Protein AF-A0A4P9Z1S5-F1 (afdb_monomer)

Secondary structure (DSSP, 8-state):
-------TTSS--TTS-HHHHHHHHHHHHHHHHHHHHHHHHHTT---TT-HHHHHHHHHHHHHHHHHHHHHHHHHHHHHHHHHHHS-S------TTSSHHHHGGG-TT-----GGGTS-------------TT------PPPPP--TT--HHHHHHHHHHHHHHHHHTSHHHHHHHHHH--SPP---SS--TTSSTT--HHHHHHHHHHHHHHHHTT-PPPPPHHHHHHHHT-----GGGTT-----

Solvent-accessible surface area (backbone atoms only — not comparable to full-atom values): 16130 Å² total; per-residue (Å²): 143,81,85,82,72,78,65,94,67,83,73,81,59,90,85,57,65,67,68,57,55,53,51,52,52,43,51,52,51,38,52,53,38,50,50,50,52,50,53,37,52,75,72,71,48,82,70,84,89,42,68,54,57,59,48,42,53,49,41,51,52,51,55,62,63,44,49,66,55,48,62,71,42,40,65,59,50,52,50,51,50,47,52,64,74,60,48,92,62,90,80,70,97,62,81,84,65,61,69,71,66,62,52,82,79,41,97,80,74,75,70,85,63,65,78,75,69,60,70,80,83,73,94,74,81,90,75,80,69,90,64,68,90,66,83,77,76,80,85,76,73,91,69,90,74,72,90,76,68,46,76,65,54,55,49,52,54,50,51,50,54,50,48,54,52,52,62,69,29,65,74,48,47,54,52,48,58,75,76,42,94,68,83,82,90,74,64,94,72,85,43,92,60,77,44,100,80,40,61,65,71,55,54,50,53,52,52,53,47,52,50,48,28,64,75,65,73,46,86,83,83,75,52,76,71,51,56,44,43,64,69,71,52,78,72,77,55,79,78,62,83,74,64,75,80,79,128

Radius of gyration: 33.33 Å; Cα contacts (8 Å, |Δi|>4): 51; chains: 1; bounding box: 90×40×89 Å

InterPro domains:
  IPR007146 Sas10/Utp3/C1D [PF04000] (10-65)

Structure (mmCIF, N/CA/C/O backbone):
data_AF-A0A4P9Z1S5-F1
#
_entry.id   AF-A0A4P9Z1S5-F1
#
loop_
_atom_site.group_PDB
_atom_site.id
_atom_site.type_symbol
_atom_site.label_atom_id
_atom_site.label_alt_id
_atom_site.label_comp_id
_atom_site.label_asym_id
_atom_site.label_entity_id
_atom_site.label_seq_id
_atom_site.pdbx_PDB_ins_code
_atom_site.Cartn_x
_atom_site.Cartn_y
_atom_site.Cartn_z
_atom_site.occupancy
_atom_site.B_iso_or_equiv
_atom_site.auth_seq_id
_atom_site.auth_comp_id
_atom_site.auth_asym_id
_atom_site.auth_atom_id
_atom_site.pdbx_PDB_model_num
ATOM 1 N N . MET A 1 1 ? 37.992 -0.967 -30.902 1.00 39.62 1 MET A N 1
ATOM 2 C CA . MET A 1 1 ? 38.918 -1.095 -29.763 1.00 39.62 1 MET A CA 1
ATOM 3 C C . MET A 1 1 ? 38.359 -0.256 -28.638 1.00 39.62 1 MET A C 1
ATOM 5 O O . MET A 1 1 ? 38.402 0.955 -28.768 1.00 39.62 1 MET A O 1
ATOM 9 N N . HIS A 1 2 ? 37.740 -0.918 -27.664 1.00 36.50 2 HIS A N 1
ATOM 10 C CA . HIS A 1 2 ? 37.679 -0.606 -26.230 1.00 36.50 2 HIS A CA 1
ATOM 11 C C . HIS A 1 2 ? 36.717 -1.644 -25.648 1.00 36.50 2 HIS A C 1
ATOM 13 O O . HIS A 1 2 ? 35.508 -1.444 -25.590 1.00 36.50 2 HIS A O 1
ATOM 19 N N . ASP A 1 3 ? 37.279 -2.828 -25.396 1.00 40.09 3 ASP A N 1
ATOM 20 C CA . ASP A 1 3 ? 36.681 -3.823 -24.519 1.00 40.09 3 ASP A CA 1
ATOM 21 C C . ASP A 1 3 ? 36.825 -3.283 -23.096 1.00 40.09 3 ASP A C 1
ATOM 23 O O . ASP A 1 3 ? 37.884 -3.412 -22.484 1.00 40.09 3 ASP A O 1
ATOM 27 N N . ASP A 1 4 ? 35.774 -2.650 -22.582 1.00 41.84 4 ASP A N 1
ATOM 28 C CA . ASP A 1 4 ? 35.644 -2.385 -21.151 1.00 41.84 4 ASP A CA 1
ATOM 29 C C . ASP A 1 4 ? 35.173 -3.685 -20.485 1.00 41.84 4 ASP A C 1
ATOM 31 O O . ASP A 1 4 ? 34.014 -3.854 -20.103 1.00 41.84 4 ASP A O 1
ATOM 35 N N . SER A 1 5 ? 36.078 -4.663 -20.406 1.00 43.53 5 SER A N 1
ATOM 36 C CA . SER A 1 5 ? 35.902 -5.795 -19.507 1.00 43.53 5 SER A CA 1
ATOM 37 C C . SER A 1 5 ? 36.006 -5.255 -18.085 1.00 43.53 5 SER A C 1
ATOM 39 O O . SER A 1 5 ? 37.108 -5.007 -17.594 1.00 43.53 5 SER A O 1
ATOM 41 N N . VAL A 1 6 ? 34.857 -5.041 -17.447 1.00 46.44 6 VAL A N 1
ATOM 42 C CA . VAL A 1 6 ? 34.769 -4.774 -16.011 1.00 46.44 6 VAL A CA 1
ATOM 43 C C . VAL A 1 6 ? 35.480 -5.923 -15.302 1.00 46.44 6 VAL A C 1
ATOM 45 O O . VAL A 1 6 ? 35.023 -7.065 -15.326 1.00 46.44 6 VAL A O 1
ATOM 48 N N . THR A 1 7 ? 36.647 -5.630 -14.744 1.00 45.19 7 THR A N 1
ATOM 49 C CA . THR A 1 7 ? 37.424 -6.553 -13.926 1.00 45.19 7 THR A CA 1
ATOM 50 C C . THR A 1 7 ? 36.600 -6.883 -12.684 1.00 45.19 7 THR A C 1
ATOM 52 O O . THR A 1 7 ? 36.146 -5.991 -11.965 1.00 45.19 7 THR A O 1
ATOM 55 N N . GLU A 1 8 ? 36.347 -8.173 -12.452 1.00 48.19 8 GLU A N 1
ATOM 56 C CA . GLU A 1 8 ? 35.627 -8.657 -11.273 1.00 48.19 8 GLU A CA 1
ATOM 57 C C . GLU A 1 8 ? 36.398 -8.259 -10.001 1.00 48.19 8 GLU A C 1
ATOM 59 O O . GLU A 1 8 ? 37.338 -8.941 -9.599 1.00 48.19 8 GLU A O 1
ATOM 64 N N . GLY A 1 9 ? 36.057 -7.115 -9.395 1.00 52.94 9 GLY A N 1
ATOM 65 C CA . GLY A 1 9 ? 36.656 -6.685 -8.126 1.00 52.94 9 GLY A CA 1
ATOM 66 C C . GLY A 1 9 ? 36.689 -5.185 -7.813 1.00 52.94 9 GLY A C 1
ATOM 67 O O . GLY A 1 9 ? 36.929 -4.844 -6.659 1.00 52.94 9 GLY A O 1
ATOM 68 N N . GLU A 1 10 ? 36.445 -4.267 -8.758 1.00 50.91 10 GLU A N 1
ATOM 69 C CA . GLU A 1 10 ? 36.613 -2.822 -8.466 1.00 50.91 10 GLU A CA 1
ATOM 70 C C . GLU A 1 10 ? 35.438 -2.164 -7.719 1.00 50.91 10 GLU A C 1
ATOM 72 O O . GLU A 1 10 ? 35.602 -1.104 -7.115 1.00 50.91 10 GLU A O 1
ATOM 77 N N . LEU A 1 11 ? 34.271 -2.811 -7.668 1.00 49.31 11 LEU A N 1
ATOM 78 C CA . LEU A 1 11 ? 33.162 -2.408 -6.802 1.00 49.31 11 LEU A CA 1
ATOM 79 C C . LEU A 1 11 ? 32.973 -3.491 -5.742 1.00 49.31 11 LEU A C 1
ATOM 81 O O . LEU A 1 11 ? 32.250 -4.458 -5.964 1.00 49.31 11 LEU A O 1
ATOM 85 N N . SER A 1 12 ? 33.654 -3.360 -4.602 1.00 48.66 12 SER A N 1
ATOM 86 C CA . SER A 1 12 ? 33.496 -4.285 -3.474 1.00 48.66 12 SER A CA 1
ATOM 87 C C . SER A 1 12 ? 32.062 -4.188 -2.922 1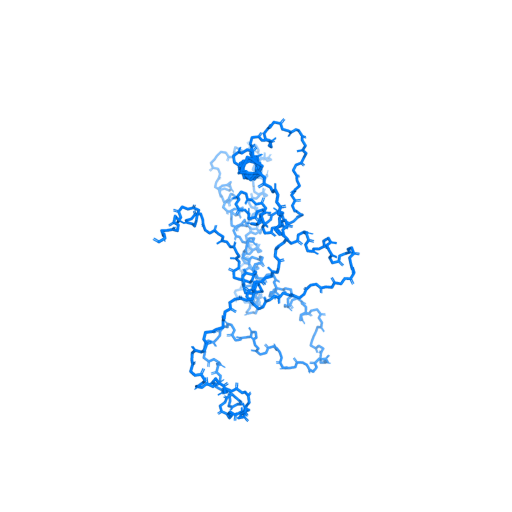.00 48.66 12 SER A C 1
ATOM 89 O O . SER A 1 12 ? 31.748 -3.354 -2.075 1.00 48.66 12 SER A O 1
ATOM 91 N N . THR A 1 13 ? 31.162 -5.024 -3.445 1.00 56.81 13 THR A N 1
ATOM 92 C CA . THR A 1 13 ? 29.772 -5.204 -2.986 1.00 56.81 13 THR A CA 1
ATOM 93 C C . THR A 1 13 ? 29.665 -6.243 -1.869 1.00 56.81 13 THR A C 1
ATOM 95 O O . THR A 1 13 ? 28.567 -6.658 -1.507 1.00 56.81 13 THR A O 1
ATOM 98 N N . GLU A 1 14 ? 30.792 -6.632 -1.265 1.00 58.03 14 GLU A N 1
ATOM 99 C CA . GLU A 1 14 ? 30.885 -7.698 -0.258 1.00 58.03 14 GLU A CA 1
ATOM 100 C C . GLU A 1 14 ? 29.966 -7.477 0.958 1.00 58.03 14 GLU A C 1
ATOM 102 O O . GLU A 1 14 ? 29.539 -8.439 1.591 1.00 58.03 14 GLU A O 1
ATOM 107 N N . ASN A 1 15 ? 29.607 -6.220 1.248 1.00 57.44 15 ASN A N 1
ATOM 108 C CA . ASN A 1 15 ? 28.751 -5.829 2.375 1.00 57.44 15 ASN A CA 1
ATOM 109 C C . ASN A 1 15 ? 27.448 -5.113 1.952 1.00 57.44 15 ASN A C 1
ATOM 111 O O . ASN A 1 15 ? 26.787 -4.483 2.781 1.00 57.44 15 ASN A O 1
ATOM 115 N N . GLY A 1 16 ? 27.093 -5.154 0.663 1.00 65.25 16 GLY A N 1
ATOM 116 C CA . GLY A 1 16 ? 25.907 -4.495 0.111 1.00 65.25 16 GLY A CA 1
ATOM 117 C C . GLY A 1 16 ? 24.620 -5.309 0.274 1.00 65.25 16 GLY A C 1
ATOM 118 O O . GLY A 1 16 ? 24.633 -6.528 0.442 1.00 65.25 16 GLY A O 1
ATOM 119 N N . VAL A 1 17 ? 23.465 -4.640 0.203 1.00 74.75 17 VAL A N 1
ATOM 120 C CA . VAL A 1 17 ? 22.175 -5.342 0.119 1.00 74.75 17 VAL A CA 1
ATOM 121 C C . VAL A 1 17 ? 21.986 -5.819 -1.319 1.00 74.75 17 VAL A C 1
ATOM 123 O O . VAL A 1 17 ? 21.618 -5.029 -2.183 1.00 74.75 17 VAL A O 1
ATOM 126 N N . SER A 1 18 ? 22.171 -7.118 -1.559 1.00 82.31 18 SER A N 1
ATOM 127 C CA . SER A 1 18 ? 22.102 -7.745 -2.893 1.00 82.31 18 SER A CA 1
ATOM 128 C C . SER A 1 18 ? 20.814 -7.451 -3.676 1.00 82.31 18 SER A C 1
ATOM 130 O O . SER A 1 18 ? 20.819 -7.398 -4.904 1.00 82.31 18 SER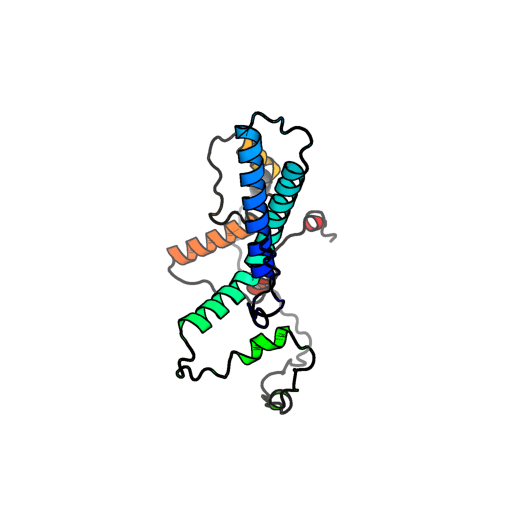 A O 1
ATOM 132 N N . LEU A 1 19 ? 19.695 -7.213 -2.981 1.00 86.69 19 LEU A N 1
ATOM 133 C CA . LEU A 1 19 ? 18.439 -6.805 -3.615 1.00 86.69 19 LEU A CA 1
ATOM 134 C C . LEU A 1 19 ? 18.553 -5.445 -4.321 1.00 86.69 19 LEU A C 1
ATOM 136 O O . LEU A 1 19 ? 17.959 -5.250 -5.382 1.00 86.69 19 LEU A O 1
ATOM 140 N N . LEU A 1 20 ? 19.276 -4.501 -3.717 1.00 86.88 20 LEU A N 1
ATOM 141 C CA . LEU A 1 20 ? 19.467 -3.168 -4.276 1.00 86.88 20 LEU A CA 1
ATOM 142 C C . LEU A 1 20 ? 20.281 -3.254 -5.568 1.00 86.88 20 LEU A C 1
ATOM 144 O O . LEU A 1 20 ? 19.887 -2.645 -6.557 1.00 86.88 20 LEU A O 1
ATOM 148 N N . ASP A 1 21 ? 21.322 -4.085 -5.598 1.00 87.75 21 ASP A N 1
ATOM 149 C CA . ASP A 1 21 ? 22.139 -4.311 -6.796 1.00 87.75 21 ASP A CA 1
ATOM 150 C C . ASP A 1 21 ? 21.292 -4.853 -7.951 1.00 87.75 21 ASP A C 1
ATOM 152 O O . ASP A 1 21 ? 21.302 -4.303 -9.054 1.00 87.75 21 ASP A O 1
ATOM 156 N N . VAL A 1 22 ? 20.455 -5.861 -7.684 1.00 90.25 22 VAL A N 1
ATOM 157 C CA . VAL A 1 22 ? 19.509 -6.392 -8.679 1.00 90.25 22 VAL A CA 1
ATOM 158 C C . VAL A 1 22 ? 18.569 -5.296 -9.184 1.00 90.25 22 VAL A C 1
ATOM 160 O O . VAL A 1 22 ? 18.342 -5.189 -10.389 1.00 90.25 22 VAL A O 1
ATOM 163 N N . LYS A 1 23 ? 18.046 -4.443 -8.296 1.00 91.81 23 LYS A N 1
ATOM 164 C CA . LYS A 1 23 ? 17.186 -3.319 -8.689 1.00 91.81 23 LYS A CA 1
ATOM 165 C C . LYS A 1 23 ? 17.920 -2.349 -9.614 1.00 91.81 23 LYS A C 1
ATOM 167 O O . LYS A 1 23 ? 17.345 -1.928 -10.618 1.00 91.81 23 LYS A O 1
ATOM 172 N N . TYR A 1 24 ? 19.164 -1.997 -9.297 1.00 91.56 24 TYR A N 1
ATOM 173 C CA . TYR A 1 24 ? 19.967 -1.098 -10.122 1.00 91.56 24 TYR A CA 1
ATOM 174 C C . TYR A 1 24 ? 20.234 -1.691 -11.505 1.00 91.56 24 TYR A C 1
ATOM 176 O O . TYR A 1 24 ? 20.000 -1.012 -12.505 1.00 91.56 24 TYR A O 1
ATOM 184 N N . HIS A 1 25 ? 20.624 -2.964 -11.582 1.00 92.62 25 HIS A N 1
ATOM 185 C CA . HIS A 1 25 ? 20.838 -3.642 -12.859 1.00 92.62 25 HIS A CA 1
ATOM 186 C C . HIS A 1 25 ? 19.557 -3.721 -13.699 1.00 92.62 25 HIS A C 1
ATOM 188 O O . HIS A 1 25 ? 19.596 -3.419 -14.889 1.00 92.62 25 HIS A O 1
ATOM 194 N N . VAL A 1 26 ? 18.409 -4.041 -13.092 1.00 94.00 26 VAL A N 1
ATOM 195 C CA . VAL A 1 26 ? 17.116 -4.097 -13.799 1.00 94.00 26 VAL A CA 1
ATOM 196 C C . VAL A 1 26 ? 16.677 -2.711 -14.281 1.00 94.00 26 VAL A C 1
ATOM 198 O O . VAL A 1 26 ? 16.189 -2.573 -15.399 1.00 94.00 26 VAL A O 1
ATOM 201 N N . LEU A 1 27 ? 16.874 -1.659 -13.479 1.00 94.75 27 LEU A N 1
ATOM 202 C CA . LEU A 1 27 ? 16.575 -0.285 -13.897 1.00 94.75 27 LEU A CA 1
ATOM 203 C C . LEU A 1 27 ? 17.462 0.163 -15.064 1.00 94.75 27 LEU A C 1
ATOM 205 O O . LEU A 1 27 ? 16.972 0.792 -16.002 1.00 94.75 27 LEU A O 1
ATOM 209 N N . LEU A 1 28 ? 18.750 -0.173 -15.026 1.00 94.88 28 LEU A N 1
ATOM 210 C CA . LEU A 1 28 ? 19.694 0.163 -16.088 1.00 94.88 28 LEU A CA 1
ATOM 211 C C . LEU A 1 28 ? 19.377 -0.593 -17.386 1.00 94.88 28 LEU A C 1
ATOM 213 O O . LEU A 1 28 ? 19.356 0.004 -18.465 1.00 94.88 28 LEU A O 1
ATOM 217 N N . GLN A 1 29 ? 19.049 -1.880 -17.274 1.00 94.75 29 GLN A N 1
ATOM 218 C CA . GLN A 1 29 ? 18.568 -2.711 -18.375 1.00 94.75 29 GLN A CA 1
ATOM 219 C C . GLN A 1 29 ? 17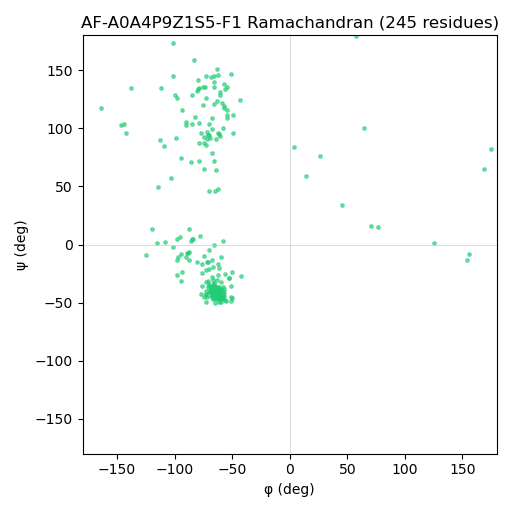.293 -2.113 -19.005 1.00 94.75 29 GLN A C 1
ATOM 221 O O . GLN A 1 29 ? 17.227 -1.938 -20.225 1.00 94.75 29 GLN A O 1
ATOM 226 N N . TYR A 1 30 ? 16.331 -1.694 -18.175 1.00 95.56 30 TYR A N 1
ATOM 227 C CA . TYR A 1 30 ? 15.078 -1.074 -18.611 1.00 95.56 30 TYR A CA 1
ATOM 228 C C . TYR A 1 30 ? 15.305 0.237 -19.377 1.00 95.56 30 TYR A C 1
ATOM 230 O O . TYR A 1 30 ? 14.740 0.436 -20.454 1.00 95.56 30 TYR A O 1
ATOM 238 N N . ILE A 1 31 ? 16.159 1.131 -18.861 1.00 94.94 31 ILE A N 1
ATOM 239 C CA . ILE A 1 31 ? 16.482 2.405 -19.527 1.00 94.94 31 ILE A CA 1
ATOM 240 C C . ILE A 1 31 ? 17.192 2.147 -20.861 1.00 94.94 31 ILE A C 1
ATOM 242 O O . ILE A 1 31 ? 16.842 2.765 -21.866 1.00 94.94 31 ILE A O 1
ATOM 246 N N . THR A 1 32 ? 18.136 1.205 -20.902 1.00 94.44 32 THR A N 1
ATOM 247 C CA . THR A 1 32 ? 18.859 0.839 -22.130 1.00 94.44 32 THR A CA 1
ATOM 248 C C . THR A 1 32 ? 17.903 0.339 -23.215 1.00 94.44 32 THR A C 1
ATOM 250 O O . THR A 1 32 ? 17.951 0.803 -24.357 1.00 94.44 32 THR A O 1
ATOM 253 N N . GLN A 1 33 ? 16.978 -0.557 -22.864 1.00 92.31 33 GLN A N 1
ATOM 254 C CA . GLN A 1 33 ? 15.970 -1.063 -23.798 1.00 92.31 33 GLN A CA 1
ATOM 255 C C . GLN A 1 33 ? 14.983 0.025 -24.232 1.00 92.31 33 GLN A C 1
ATOM 257 O O . GLN A 1 33 ? 14.590 0.071 -25.398 1.00 92.31 33 GLN A O 1
ATOM 262 N N . LEU A 1 34 ? 14.618 0.941 -23.333 1.00 92.38 34 LEU A N 1
ATOM 263 C CA . LEU A 1 34 ? 13.751 2.068 -23.657 1.00 92.38 34 LEU A CA 1
ATOM 264 C C . LEU A 1 34 ? 14.408 3.004 -24.681 1.00 92.38 34 LEU A C 1
ATOM 266 O O . LEU A 1 34 ? 13.780 3.364 -25.678 1.00 92.38 34 LEU A O 1
ATOM 270 N N . VAL A 1 35 ? 15.680 3.356 -24.477 1.00 93.69 35 VAL A N 1
ATOM 271 C CA . VAL A 1 35 ? 16.459 4.174 -25.422 1.00 93.69 35 VAL A CA 1
ATOM 272 C C . VAL A 1 35 ? 16.605 3.458 -26.762 1.00 93.69 35 VAL A C 1
ATOM 274 O O . VAL A 1 35 ? 16.425 4.083 -27.806 1.00 93.69 35 VAL A O 1
ATOM 277 N N . TYR A 1 36 ? 16.842 2.145 -26.757 1.00 91.19 36 TYR A N 1
ATOM 278 C CA . TYR A 1 36 ? 16.881 1.342 -27.978 1.00 91.19 36 TYR A CA 1
ATOM 279 C C . TYR A 1 36 ? 15.554 1.404 -28.753 1.00 91.19 36 TYR A C 1
ATOM 281 O O . TYR A 1 36 ? 15.545 1.646 -29.961 1.00 91.19 36 TYR A O 1
ATOM 289 N N . VAL A 1 37 ? 14.421 1.259 -28.061 1.00 90.25 37 VAL A N 1
ATOM 290 C CA . VAL A 1 37 ? 13.079 1.357 -28.655 1.00 90.25 37 VAL A CA 1
ATOM 291 C C . VAL A 1 37 ? 12.809 2.757 -29.221 1.00 90.25 37 VAL A C 1
ATOM 293 O O . VAL A 1 37 ? 12.259 2.883 -30.317 1.00 90.25 37 VAL A O 1
ATOM 296 N N . ILE A 1 38 ? 13.222 3.814 -28.517 1.00 90.44 38 ILE A N 1
ATOM 297 C CA . ILE A 1 38 ? 13.118 5.200 -29.000 1.00 90.44 38 ILE A CA 1
ATOM 298 C C . ILE A 1 38 ? 13.993 5.398 -30.243 1.00 90.44 38 ILE A C 1
ATOM 300 O O . ILE A 1 38 ? 13.514 5.919 -31.248 1.00 90.44 38 ILE A O 1
ATOM 304 N N . GLY A 1 39 ? 15.238 4.919 -30.225 1.00 89.69 39 GLY A N 1
ATOM 305 C CA . GLY A 1 39 ? 16.134 4.962 -31.378 1.00 89.69 39 GLY A CA 1
ATOM 306 C C . GLY A 1 39 ? 15.531 4.262 -32.595 1.00 89.69 39 GLY A C 1
ATOM 307 O O . GLY A 1 39 ? 15.514 4.824 -33.687 1.00 89.69 39 GLY A O 1
ATOM 308 N N . ARG A 1 40 ? 14.939 3.078 -32.411 1.00 87.06 40 ARG A N 1
ATOM 309 C CA . ARG A 1 40 ? 14.234 2.342 -33.475 1.00 87.06 40 ARG A CA 1
ATOM 310 C C . ARG A 1 40 ? 13.051 3.126 -34.048 1.00 87.06 40 ARG A C 1
ATOM 312 O O . ARG A 1 40 ? 12.900 3.170 -35.267 1.00 87.06 40 ARG A O 1
ATOM 319 N N . LYS A 1 41 ? 12.265 3.785 -33.188 1.00 86.81 41 LYS A N 1
ATOM 320 C CA . LYS A 1 41 ? 11.159 4.667 -33.601 1.00 86.81 41 LYS A CA 1
ATOM 321 C C . LYS A 1 41 ? 11.640 5.848 -34.440 1.00 86.81 41 LYS A C 1
ATOM 323 O O . LYS A 1 41 ? 11.018 6.158 -35.449 1.00 86.81 41 LYS A O 1
ATOM 328 N N . LEU A 1 42 ? 12.749 6.476 -34.053 1.00 90.69 42 LEU A N 1
ATOM 329 C CA . LEU A 1 42 ? 13.320 7.612 -34.783 1.00 90.69 42 LEU A CA 1
ATOM 330 C C . LEU A 1 42 ? 13.842 7.223 -36.174 1.00 90.69 42 LEU A C 1
ATOM 332 O O . LEU A 1 42 ? 13.764 8.025 -37.097 1.00 90.69 42 LEU A O 1
ATOM 336 N N . HIS A 1 43 ? 14.313 5.987 -36.348 1.00 87.69 43 HIS A N 1
ATOM 337 C CA . HIS A 1 43 ? 14.756 5.461 -37.646 1.00 87.69 43 HIS A CA 1
ATOM 338 C C . HIS A 1 43 ? 13.603 4.915 -38.512 1.00 87.69 43 HIS A C 1
ATOM 340 O O . HIS A 1 43 ? 13.855 4.345 -39.571 1.00 87.69 43 HIS A O 1
ATOM 346 N N . GLY A 1 44 ? 12.344 5.055 -38.076 1.00 82.94 44 GLY A N 1
ATOM 347 C CA . GLY A 1 44 ? 11.169 4.596 -38.828 1.00 82.94 44 GLY A CA 1
ATOM 348 C C . GLY A 1 44 ? 11.019 3.074 -38.904 1.00 82.94 44 GLY A C 1
ATOM 349 O O . GLY A 1 44 ? 10.273 2.571 -39.741 1.00 82.94 44 GLY A O 1
ATOM 350 N N . ALA A 1 45 ? 11.722 2.324 -38.052 1.00 80.25 45 ALA A N 1
ATOM 351 C CA . ALA A 1 45 ? 11.629 0.872 -38.033 1.00 80.25 45 ALA A CA 1
ATOM 352 C C . ALA A 1 45 ? 10.371 0.409 -37.280 1.00 80.25 45 ALA A C 1
ATOM 354 O O . ALA A 1 45 ? 10.015 0.958 -36.234 1.00 80.25 45 ALA A O 1
ATOM 355 N N . THR A 1 46 ? 9.722 -0.642 -37.782 1.00 78.25 46 THR A N 1
ATOM 356 C CA . THR A 1 46 ? 8.571 -1.257 -37.114 1.00 78.25 46 THR A CA 1
ATOM 357 C C . THR A 1 46 ? 8.989 -1.905 -35.787 1.00 78.25 46 THR A C 1
ATOM 359 O O . THR A 1 46 ? 10.108 -2.412 -35.632 1.00 78.25 46 THR A O 1
ATOM 362 N N . LEU A 1 47 ? 8.091 -1.833 -34.798 1.00 74.00 47 LEU A N 1
ATOM 363 C CA . LEU A 1 47 ? 8.288 -2.380 -33.446 1.00 74.00 47 LEU A CA 1
ATOM 364 C C . LEU A 1 47 ? 7.720 -3.790 -33.270 1.00 74.00 47 LEU A C 1
ATOM 366 O O . LEU A 1 47 ? 7.925 -4.405 -32.224 1.00 74.00 47 LEU A O 1
ATOM 370 N N . GLU A 1 48 ? 6.989 -4.285 -34.263 1.00 74.44 48 GLU A N 1
ATOM 371 C CA . GLU A 1 48 ? 6.308 -5.572 -34.192 1.00 74.44 48 GLU A CA 1
ATOM 372 C C . GLU A 1 48 ? 7.337 -6.708 -34.120 1.00 74.44 48 GLU A C 1
ATOM 374 O O . GLU A 1 48 ? 8.203 -6.838 -34.984 1.00 74.44 48 GLU A O 1
ATOM 379 N N . GLY A 1 49 ? 7.274 -7.497 -33.042 1.00 72.25 49 GLY A N 1
ATOM 380 C CA . GLY A 1 49 ? 8.164 -8.639 -32.811 1.00 72.25 49 GLY A CA 1
ATOM 381 C C . GLY A 1 49 ? 9.582 -8.289 -32.346 1.00 72.25 49 GLY A C 1
ATOM 382 O O . GLY A 1 49 ? 10.468 -9.138 -32.415 1.00 72.25 49 GLY A O 1
ATOM 383 N N . SER A 1 50 ? 9.840 -7.058 -31.884 1.00 79.88 50 SER A N 1
ATOM 384 C CA . SER A 1 50 ? 11.159 -6.729 -31.337 1.00 79.88 50 SER A CA 1
ATOM 385 C C . SER A 1 50 ? 11.358 -7.383 -29.960 1.00 79.88 50 SER A C 1
ATOM 387 O O . SER A 1 50 ? 10.585 -7.090 -29.044 1.00 79.88 50 SER A O 1
ATOM 389 N N . PRO A 1 51 ? 12.438 -8.163 -29.746 1.00 86.25 51 PRO A N 1
ATOM 390 C CA . PRO A 1 51 ? 12.736 -8.763 -28.442 1.00 86.25 51 PRO A CA 1
ATOM 391 C C . PRO A 1 51 ? 12.990 -7.707 -27.357 1.00 86.25 51 PRO A C 1
ATOM 393 O O . PRO A 1 51 ? 12.915 -8.007 -26.169 1.00 86.25 51 PRO A O 1
ATOM 396 N N . ALA A 1 52 ? 13.260 -6.458 -27.755 1.00 86.00 52 ALA A N 1
ATOM 397 C CA . ALA A 1 52 ? 13.395 -5.338 -26.837 1.00 86.00 52 ALA A CA 1
ATOM 398 C C . ALA A 1 52 ? 12.080 -5.008 -26.118 1.00 86.00 52 ALA A C 1
ATOM 400 O O . ALA A 1 52 ? 12.121 -4.603 -24.966 1.00 86.00 52 ALA A O 1
ATOM 401 N N . VAL A 1 53 ? 10.918 -5.197 -26.758 1.00 88.56 53 VAL A N 1
ATOM 402 C CA . VAL A 1 53 ? 9.615 -4.945 -26.117 1.00 88.56 53 VAL A CA 1
ATOM 403 C C . VAL A 1 53 ? 9.306 -6.034 -25.090 1.00 88.56 53 VAL A C 1
ATOM 405 O O . VAL A 1 53 ? 8.908 -5.718 -23.971 1.00 88.56 53 VAL A O 1
ATOM 408 N N . ASP A 1 54 ? 9.564 -7.299 -25.426 1.00 91.12 54 ASP A N 1
ATOM 409 C CA . ASP A 1 54 ? 9.377 -8.429 -24.507 1.00 91.12 54 ASP A CA 1
ATOM 410 C C . ASP A 1 54 ? 10.305 -8.341 -23.293 1.00 91.12 54 ASP A C 1
ATOM 412 O O . ASP A 1 54 ? 9.899 -8.620 -22.161 1.00 91.12 54 ASP A O 1
ATOM 416 N N . ALA A 1 55 ? 11.552 -7.922 -23.514 1.00 91.31 55 ALA A N 1
ATOM 417 C CA . ALA A 1 55 ? 12.495 -7.672 -22.437 1.00 91.31 55 ALA A CA 1
ATOM 418 C C . ALA A 1 55 ? 12.033 -6.504 -21.544 1.00 91.31 55 ALA A C 1
ATOM 420 O O . ALA A 1 55 ? 12.100 -6.613 -20.323 1.00 91.31 55 ALA A O 1
ATOM 421 N N . LEU A 1 56 ? 11.425 -5.463 -22.122 1.00 92.12 56 LEU A N 1
ATOM 422 C CA . LEU A 1 56 ? 10.949 -4.293 -21.379 1.00 92.12 56 LEU A CA 1
ATOM 423 C C . LEU A 1 56 ? 9.717 -4.625 -20.525 1.00 92.12 56 LEU A C 1
ATOM 425 O O . LEU A 1 56 ? 9.596 -4.165 -19.388 1.00 92.12 56 LEU A O 1
ATOM 429 N N . ILE A 1 57 ? 8.833 -5.488 -21.036 1.00 93.81 57 ILE A N 1
ATOM 430 C CA . ILE A 1 57 ? 7.720 -6.066 -20.272 1.00 93.81 57 ILE A CA 1
ATOM 431 C C . ILE A 1 57 ? 8.259 -6.933 -19.127 1.00 93.81 57 ILE A C 1
ATOM 433 O O . ILE A 1 57 ? 7.786 -6.821 -17.995 1.00 93.81 57 ILE A O 1
ATOM 437 N N . ARG A 1 58 ? 9.268 -7.772 -19.389 1.00 94.56 58 ARG A N 1
ATOM 438 C CA . ARG A 1 58 ? 9.901 -8.612 -18.363 1.00 94.56 58 ARG A CA 1
ATOM 439 C C . ARG A 1 58 ? 10.512 -7.767 -17.248 1.00 94.56 58 ARG A C 1
ATOM 441 O O . ARG A 1 58 ? 10.215 -8.012 -16.081 1.00 94.56 58 ARG A O 1
ATOM 448 N N . ASP A 1 59 ? 11.302 -6.759 -17.599 1.00 94.44 59 ASP A N 1
ATOM 449 C CA . ASP A 1 59 ? 11.949 -5.863 -16.641 1.00 94.44 59 ASP A CA 1
ATOM 450 C C . ASP A 1 59 ? 10.899 -5.092 -15.826 1.00 94.44 59 ASP A C 1
ATOM 452 O O . ASP A 1 59 ? 11.028 -4.949 -14.607 1.00 94.44 59 ASP A O 1
ATOM 456 N N . ARG A 1 60 ? 9.782 -4.695 -16.455 1.00 95.12 60 ARG A N 1
ATOM 457 C CA . ARG A 1 60 ? 8.652 -4.076 -15.753 1.00 95.12 60 ARG A CA 1
ATOM 458 C C . ARG A 1 60 ? 8.023 -5.005 -14.716 1.00 95.12 60 ARG A C 1
ATOM 460 O O . ARG A 1 60 ? 7.788 -4.580 -13.584 1.00 95.12 60 ARG A O 1
ATOM 467 N N . ILE A 1 61 ? 7.775 -6.262 -15.078 1.00 95.81 61 ILE A N 1
ATOM 468 C CA . ILE A 1 61 ? 7.224 -7.264 -14.157 1.00 95.81 61 ILE A CA 1
ATOM 469 C C . ILE A 1 61 ? 8.192 -7.498 -12.993 1.00 95.81 61 ILE A C 1
ATOM 471 O O . ILE A 1 61 ? 7.760 -7.556 -11.841 1.00 95.81 61 ILE A O 1
ATOM 475 N N . ILE A 1 62 ? 9.497 -7.592 -13.265 1.00 95.00 62 ILE A N 1
ATOM 476 C CA . ILE A 1 62 ? 10.515 -7.767 -12.223 1.00 95.00 62 ILE A CA 1
ATOM 477 C C . ILE A 1 62 ? 10.467 -6.596 -11.231 1.00 95.00 62 ILE A C 1
ATOM 479 O O . ILE A 1 62 ? 10.394 -6.833 -10.026 1.00 95.00 62 ILE A O 1
ATOM 483 N N . LEU A 1 63 ? 10.400 -5.346 -11.702 1.00 93.75 63 LEU A N 1
ATOM 484 C CA . LEU A 1 63 ? 10.279 -4.167 -10.830 1.00 93.75 63 LEU A CA 1
ATOM 485 C C . LEU A 1 63 ? 9.011 -4.190 -9.960 1.00 93.75 63 LEU A C 1
ATOM 487 O O . LEU A 1 63 ? 9.055 -3.831 -8.781 1.00 93.75 63 LEU A O 1
ATOM 491 N N . GLU A 1 64 ? 7.883 -4.650 -10.499 1.00 95.12 64 GLU A N 1
ATOM 492 C CA . GLU A 1 64 ? 6.640 -4.787 -9.731 1.00 95.12 64 GLU A CA 1
ATOM 493 C C . GLU A 1 64 ? 6.740 -5.870 -8.652 1.00 95.12 64 GLU A C 1
ATOM 495 O O . GLU A 1 64 ? 6.231 -5.691 -7.542 1.00 95.12 64 GLU A O 1
ATOM 500 N N . LYS A 1 65 ? 7.441 -6.972 -8.942 1.00 93.88 65 LYS A N 1
ATOM 501 C CA . LYS A 1 65 ? 7.684 -8.056 -7.980 1.00 93.88 65 LYS A CA 1
ATOM 502 C C . LYS A 1 65 ? 8.753 -7.715 -6.941 1.00 93.88 65 LYS A C 1
ATOM 504 O O . LYS A 1 65 ? 8.687 -8.246 -5.834 1.00 93.88 65 LYS A O 1
ATOM 509 N N . LEU A 1 66 ? 9.674 -6.801 -7.242 1.00 93.06 66 LEU A N 1
ATOM 510 C CA . LEU A 1 66 ? 10.659 -6.293 -6.282 1.00 93.06 66 LEU A CA 1
ATOM 511 C C . LEU A 1 66 ? 10.016 -5.402 -5.206 1.00 93.06 66 LEU A C 1
ATOM 513 O O . LEU A 1 66 ? 10.389 -5.484 -4.037 1.00 93.06 66 LEU A O 1
ATOM 517 N N . LYS A 1 67 ? 8.989 -4.616 -5.556 1.00 91.81 67 LYS A N 1
ATOM 518 C CA . LYS A 1 67 ? 8.320 -3.663 -4.649 1.00 91.81 67 LYS A CA 1
ATOM 519 C C . LYS A 1 67 ? 7.866 -4.243 -3.290 1.00 91.81 67 LYS A C 1
ATOM 521 O O . LYS A 1 67 ? 8.178 -3.632 -2.267 1.00 91.81 67 LYS A O 1
ATOM 526 N N . PRO A 1 68 ? 7.165 -5.392 -3.201 1.00 94.69 68 PRO A N 1
ATOM 527 C CA . PRO A 1 68 ? 6.793 -5.970 -1.904 1.00 94.69 68 PRO A CA 1
ATOM 528 C C . PRO A 1 68 ? 7.996 -6.486 -1.097 1.00 94.69 68 PRO A C 1
ATOM 530 O O . PRO A 1 68 ? 7.945 -6.507 0.131 1.00 94.69 68 PRO A O 1
ATOM 533 N N . ILE A 1 69 ? 9.082 -6.902 -1.756 1.00 91.50 69 ILE A N 1
ATOM 534 C CA . ILE A 1 69 ? 10.308 -7.359 -1.084 1.00 91.50 69 ILE A CA 1
ATOM 535 C C . ILE A 1 69 ? 11.040 -6.155 -0.480 1.00 91.50 69 ILE A C 1
ATOM 537 O O . ILE A 1 69 ? 11.441 -6.195 0.682 1.00 91.50 69 ILE A O 1
ATOM 541 N N . GLU A 1 70 ? 11.115 -5.048 -1.220 1.00 89.38 70 GLU A N 1
ATOM 542 C CA . GLU A 1 70 ? 11.647 -3.778 -0.718 1.00 89.38 70 GLU A CA 1
ATOM 543 C C . GLU A 1 70 ? 10.878 -3.276 0.503 1.00 89.38 70 GLU A C 1
ATOM 545 O O . GLU A 1 70 ? 11.488 -2.839 1.472 1.00 89.38 70 GLU A O 1
ATOM 550 N N . GLN A 1 71 ? 9.546 -3.384 0.505 1.00 92.12 71 GLN A N 1
ATOM 551 C CA . GLN A 1 71 ? 8.735 -2.991 1.661 1.00 92.12 71 GLN A CA 1
ATOM 552 C C . GLN A 1 71 ? 9.079 -3.800 2.916 1.00 92.12 71 GLN A C 1
ATOM 554 O O . GLN A 1 71 ? 9.170 -3.229 4.001 1.00 92.12 71 GLN A O 1
ATOM 559 N N . LYS A 1 72 ? 9.318 -5.110 2.776 1.00 90.94 72 LYS A N 1
ATOM 560 C CA . LYS A 1 72 ? 9.730 -5.972 3.895 1.00 90.94 72 LYS A CA 1
ATOM 561 C C . LYS A 1 72 ? 11.128 -5.630 4.411 1.00 90.94 72 LYS A C 1
ATOM 563 O O . LYS A 1 72 ? 11.366 -5.709 5.613 1.00 90.94 72 LYS A O 1
ATOM 568 N N . LEU A 1 73 ? 12.038 -5.238 3.521 1.00 87.06 73 LEU A N 1
ATOM 569 C CA . LEU A 1 73 ? 13.419 -4.889 3.871 1.00 87.06 73 LEU A CA 1
ATOM 570 C C . LEU A 1 73 ? 13.611 -3.410 4.220 1.00 87.06 73 LEU A C 1
ATOM 572 O O . LEU A 1 73 ? 14.677 -3.039 4.704 1.00 87.06 73 LEU A O 1
ATOM 576 N N . LYS A 1 74 ? 12.587 -2.569 4.037 1.00 89.19 74 LYS A N 1
ATOM 577 C CA . LYS A 1 74 ? 12.652 -1.121 4.263 1.00 89.19 74 LYS A CA 1
ATOM 578 C C . LYS A 1 74 ? 13.213 -0.774 5.638 1.00 89.19 74 LYS A C 1
ATOM 580 O O . LYS A 1 74 ? 14.106 0.052 5.737 1.00 89.19 74 LYS A O 1
ATOM 585 N N . TYR A 1 75 ? 12.758 -1.461 6.684 1.00 90.06 75 TYR A N 1
ATOM 586 C CA . TYR A 1 75 ? 13.260 -1.229 8.039 1.00 90.06 75 TYR A CA 1
ATOM 587 C C . TYR A 1 75 ? 14.768 -1.499 8.169 1.00 90.06 75 TYR A C 1
ATOM 589 O O . TYR A 1 75 ? 15.482 -0.752 8.834 1.00 90.06 75 TYR A O 1
ATOM 597 N N . GLN A 1 76 ? 15.266 -2.556 7.521 1.00 86.81 76 GLN A N 1
ATOM 598 C CA . GLN A 1 76 ? 16.687 -2.903 7.543 1.00 86.81 76 GLN A CA 1
ATOM 599 C C . GLN A 1 76 ? 17.512 -1.879 6.757 1.00 86.81 76 GLN A C 1
ATOM 601 O O . GLN A 1 76 ? 18.557 -1.450 7.240 1.00 86.81 76 GLN A O 1
ATOM 606 N N . LEU A 1 77 ? 17.006 -1.434 5.602 1.00 86.06 77 LEU A N 1
ATOM 607 C CA . LEU A 1 77 ? 17.616 -0.365 4.809 1.00 86.06 77 LEU A CA 1
ATOM 608 C C . LEU A 1 77 ? 17.670 0.949 5.595 1.00 86.06 77 LEU A C 1
ATOM 610 O O . LEU A 1 77 ? 18.740 1.531 5.724 1.00 86.06 77 LEU A O 1
ATOM 614 N N . ASP A 1 78 ? 16.559 1.369 6.200 1.00 88.00 78 ASP A N 1
ATOM 615 C CA . ASP A 1 78 ? 16.483 2.594 7.002 1.00 88.00 78 ASP A CA 1
ATOM 616 C C . ASP A 1 78 ? 17.434 2.534 8.211 1.00 88.00 78 ASP A C 1
ATOM 618 O O . ASP A 1 78 ? 18.062 3.533 8.564 1.00 88.00 78 ASP A O 1
ATOM 622 N N . LYS A 1 79 ? 17.600 1.355 8.830 1.00 86.50 79 LYS A N 1
ATOM 623 C CA . LYS A 1 79 ? 18.556 1.140 9.926 1.00 86.50 79 LYS A CA 1
ATOM 624 C C . LYS A 1 79 ? 20.009 1.251 9.457 1.00 86.50 79 LYS A C 1
ATOM 626 O O . LYS A 1 79 ? 20.800 1.897 10.140 1.00 86.50 79 LYS A O 1
ATOM 631 N N . LEU A 1 80 ? 20.356 0.652 8.315 1.00 83.75 80 LEU A N 1
ATOM 632 C CA . LEU A 1 80 ? 21.697 0.752 7.727 1.00 83.75 80 LEU A CA 1
ATOM 633 C C . LEU A 1 80 ? 22.015 2.190 7.306 1.00 83.75 80 LEU A C 1
ATOM 635 O O . LEU A 1 80 ? 23.095 2.688 7.605 1.00 83.75 80 LEU A O 1
ATOM 639 N N . ILE A 1 81 ? 21.051 2.887 6.698 1.00 85.31 81 ILE A N 1
ATOM 640 C CA . ILE A 1 81 ? 21.168 4.306 6.344 1.00 85.31 81 ILE A CA 1
ATOM 641 C C . ILE A 1 81 ? 21.378 5.144 7.605 1.00 85.31 81 ILE A C 1
ATOM 643 O O . ILE A 1 81 ? 22.264 5.995 7.638 1.00 85.31 81 ILE A O 1
ATOM 647 N N . ARG A 1 82 ? 20.610 4.882 8.670 1.00 86.06 82 ARG A N 1
ATOM 648 C CA . ARG A 1 82 ? 20.761 5.585 9.946 1.00 86.06 82 ARG A CA 1
ATOM 649 C C . ARG A 1 82 ? 22.148 5.346 10.549 1.00 86.06 82 ARG A C 1
ATOM 651 O O . ARG A 1 82 ? 22.812 6.318 10.891 1.00 86.06 82 ARG A O 1
ATOM 658 N N . ALA A 1 83 ? 22.618 4.101 10.591 1.00 84.56 83 ALA A N 1
ATOM 659 C CA . ALA A 1 83 ? 23.960 3.758 11.067 1.00 84.56 83 ALA A CA 1
ATOM 660 C C . ALA A 1 83 ? 25.080 4.414 10.235 1.00 84.56 83 ALA A C 1
ATOM 662 O O . ALA A 1 83 ? 26.050 4.908 10.800 1.00 84.56 83 ALA A O 1
ATOM 663 N N . ALA A 1 84 ? 24.931 4.477 8.909 1.00 82.06 84 ALA A N 1
ATOM 664 C CA . ALA A 1 84 ? 25.885 5.148 8.027 1.00 82.06 84 ALA A CA 1
ATOM 665 C C . ALA A 1 84 ? 25.869 6.679 8.200 1.00 82.06 84 ALA A C 1
ATOM 667 O O . ALA A 1 84 ? 26.922 7.309 8.214 1.00 82.06 84 ALA A O 1
ATOM 668 N N . SER A 1 85 ? 24.684 7.279 8.365 1.00 84.06 85 SER A N 1
ATOM 669 C CA . SER A 1 85 ? 24.504 8.735 8.487 1.00 84.06 85 SER A CA 1
ATOM 670 C C . SER A 1 85 ? 24.973 9.319 9.822 1.00 84.06 85 SER A C 1
ATOM 672 O O . SER A 1 85 ? 25.441 10.453 9.857 1.00 84.06 85 SER A O 1
ATOM 674 N N . LEU A 1 86 ? 24.860 8.558 10.914 1.00 76.81 86 LEU A N 1
ATOM 675 C CA . LEU A 1 86 ? 25.273 8.994 12.251 1.00 76.81 86 LEU A CA 1
ATOM 676 C C . LEU A 1 86 ? 26.753 8.704 12.548 1.00 76.81 86 LEU A C 1
ATOM 678 O O . LEU A 1 86 ? 27.252 9.145 13.581 1.00 76.81 86 LEU A O 1
ATOM 682 N N . GLY A 1 87 ? 27.461 8.000 11.654 1.00 62.44 87 GLY A N 1
ATOM 683 C CA . GLY A 1 87 ? 28.818 7.513 11.907 1.00 62.44 87 GLY A CA 1
ATOM 684 C C . GLY A 1 87 ? 28.889 6.605 13.147 1.00 62.44 87 GLY A C 1
ATOM 685 O O . GLY A 1 87 ? 27.886 6.377 13.827 1.00 62.44 87 GLY A O 1
ATOM 686 N N . PRO A 1 88 ? 30.068 6.066 13.498 1.00 55.97 88 PRO A N 1
ATOM 687 C CA . PRO A 1 88 ? 30.262 5.377 14.766 1.00 55.97 88 PRO A CA 1
ATOM 688 C C . PRO A 1 88 ? 30.329 6.421 15.889 1.00 55.97 88 PRO A C 1
ATOM 690 O O . PRO A 1 88 ? 31.370 6.624 16.510 1.00 55.97 88 PRO A O 1
ATOM 693 N N . SER A 1 89 ? 29.233 7.137 16.140 1.00 42.69 89 SER A N 1
ATOM 694 C CA . SER A 1 89 ? 29.116 7.971 17.325 1.00 42.69 89 SER A CA 1
ATOM 695 C C . SER A 1 89 ? 29.006 7.049 18.533 1.00 42.69 89 SER A C 1
ATOM 697 O O . SER A 1 89 ? 27.939 6.566 18.905 1.00 42.69 89 SER A O 1
ATOM 699 N N . ALA A 1 90 ? 30.167 6.797 19.130 1.00 47.25 90 ALA A N 1
ATOM 700 C CA . ALA A 1 90 ? 30.320 6.465 20.529 1.00 47.25 90 ALA A CA 1
ATOM 701 C C . ALA A 1 90 ? 29.533 7.492 21.352 1.00 47.25 90 ALA A C 1
ATOM 703 O O . ALA A 1 90 ? 30.014 8.606 21.520 1.00 47.25 90 ALA A O 1
ATOM 704 N N . ASN A 1 91 ? 28.296 7.156 21.727 1.00 41.62 91 ASN A N 1
ATOM 705 C CA . ASN A 1 91 ? 27.526 7.665 22.870 1.00 41.62 91 ASN A CA 1
ATOM 706 C C . ASN A 1 91 ? 26.061 7.221 22.746 1.00 41.62 91 ASN A C 1
ATOM 708 O O . ASN A 1 91 ? 25.165 8.040 22.608 1.00 41.62 91 ASN A O 1
ATOM 712 N N . ASP A 1 92 ? 25.821 5.916 22.825 1.00 40.28 92 ASP A N 1
ATOM 713 C CA . ASP A 1 92 ? 24.576 5.409 23.394 1.00 40.28 92 ASP A CA 1
ATOM 714 C C . ASP A 1 92 ? 24.919 4.124 24.144 1.00 40.28 92 ASP A C 1
ATOM 716 O O . ASP A 1 92 ? 25.202 3.076 23.563 1.00 40.28 92 ASP A O 1
ATOM 720 N N . GLY A 1 93 ? 24.958 4.230 25.471 1.00 39.66 93 GLY A N 1
ATOM 721 C CA . GLY A 1 93 ? 25.123 3.118 26.403 1.00 39.66 93 GLY A CA 1
ATOM 722 C C . GLY A 1 93 ? 23.890 2.213 26.467 1.00 39.66 93 GLY A C 1
ATOM 723 O O . GLY A 1 93 ? 23.465 1.851 27.556 1.00 39.66 93 GLY A O 1
ATOM 724 N N . ASP A 1 94 ? 23.321 1.843 25.317 1.00 41.78 94 ASP A N 1
ATOM 725 C CA . ASP A 1 94 ? 22.236 0.864 25.179 1.00 41.78 94 ASP A CA 1
ATOM 726 C C . ASP A 1 94 ? 22.734 -0.373 24.411 1.00 41.78 94 ASP A C 1
ATOM 728 O O . ASP A 1 94 ? 22.124 -0.870 23.467 1.00 41.78 94 ASP A O 1
ATOM 732 N N . GLN A 1 95 ? 23.881 -0.911 24.840 1.00 46.78 95 GLN A N 1
ATOM 733 C CA . GLN A 1 95 ? 24.396 -2.215 24.391 1.00 46.78 95 GLN A CA 1
ATOM 734 C C . GLN A 1 95 ? 23.500 -3.397 24.821 1.00 46.78 95 GLN A C 1
ATOM 736 O O . GLN A 1 95 ? 23.787 -4.541 24.491 1.00 46.78 95 GLN A O 1
ATOM 741 N N . GLY A 1 96 ? 22.395 -3.152 25.534 1.00 42.59 96 GLY A N 1
ATOM 742 C CA . GLY A 1 96 ? 21.507 -4.195 26.050 1.00 42.59 96 GLY A CA 1
ATOM 743 C C . GLY A 1 96 ? 20.380 -4.641 25.114 1.00 42.59 96 GLY A C 1
ATOM 744 O O . GLY A 1 96 ? 19.667 -5.583 25.456 1.00 42.59 96 GLY A O 1
ATOM 745 N N . LYS A 1 97 ? 20.165 -3.986 23.961 1.00 42.22 97 LYS A N 1
ATOM 746 C CA . LYS A 1 97 ? 18.935 -4.204 23.169 1.00 42.22 97 LYS A CA 1
ATOM 747 C C . LYS A 1 97 ? 19.135 -4.604 21.711 1.00 42.22 97 LYS A C 1
ATOM 749 O O . LYS A 1 97 ? 18.174 -5.016 21.060 1.00 42.22 97 LYS A O 1
ATOM 754 N N . CYS A 1 98 ? 20.362 -4.551 21.197 1.00 39.47 98 CYS A N 1
ATOM 755 C CA . CYS A 1 98 ? 20.657 -4.880 19.800 1.00 39.47 98 CYS A CA 1
ATOM 756 C C . CYS A 1 98 ? 21.165 -6.315 19.560 1.00 39.47 98 CYS A C 1
ATOM 758 O O . CYS A 1 98 ? 21.098 -6.767 18.416 1.00 39.47 98 CYS A O 1
ATOM 760 N N . ASP A 1 99 ? 21.517 -7.075 20.602 1.00 41.56 99 ASP A N 1
ATOM 761 C CA . ASP A 1 99 ? 21.838 -8.510 20.469 1.00 41.56 99 ASP A CA 1
ATOM 762 C C . ASP A 1 99 ? 20.604 -9.370 20.143 1.00 41.56 99 ASP A C 1
ATOM 764 O O . ASP A 1 99 ? 20.707 -10.442 19.546 1.00 41.56 99 ASP A O 1
ATOM 768 N N . ALA A 1 100 ? 19.398 -8.872 20.433 1.00 43.03 100 ALA A N 1
ATOM 769 C CA . ALA A 1 100 ? 18.149 -9.553 20.094 1.00 43.03 100 ALA A CA 1
ATOM 770 C C . ALA A 1 100 ? 17.827 -9.544 18.584 1.00 43.03 100 ALA A C 1
ATOM 772 O O . ALA A 1 100 ? 16.972 -10.304 18.137 1.00 43.03 100 ALA A O 1
ATOM 773 N N . CYS A 1 101 ? 18.494 -8.705 17.780 1.00 41.03 101 CYS A N 1
ATOM 774 C CA . CYS A 1 101 ? 18.159 -8.523 16.362 1.00 41.03 101 CYS A CA 1
ATOM 775 C C . CYS A 1 101 ? 19.040 -9.350 15.410 1.00 41.03 101 CYS A C 1
ATOM 777 O O . CYS A 1 101 ? 18.580 -9.703 14.327 1.00 41.03 101 CYS A O 1
ATOM 779 N N . MET A 1 102 ? 20.273 -9.698 15.804 1.00 43.00 102 MET A N 1
ATOM 780 C CA . MET A 1 102 ? 21.098 -10.670 15.061 1.00 43.00 102 MET A CA 1
ATOM 781 C C . MET A 1 102 ? 20.640 -12.121 15.286 1.00 43.00 102 MET A C 1
ATOM 783 O O . MET A 1 102 ? 20.929 -13.004 14.482 1.00 43.00 102 MET A O 1
ATOM 787 N N . SER A 1 103 ? 19.844 -12.351 16.335 1.00 46.19 103 SER A N 1
ATOM 788 C CA . SER A 1 103 ? 19.247 -13.645 16.696 1.00 46.19 103 SER A CA 1
ATOM 789 C C . SER A 1 103 ? 18.299 -14.222 15.631 1.00 46.19 103 SER A C 1
ATOM 791 O O . SER A 1 103 ? 18.076 -15.430 15.578 1.00 46.19 103 SER A O 1
ATOM 793 N N . MET A 1 104 ? 17.781 -13.399 14.713 1.00 49.91 104 MET A N 1
ATOM 794 C CA . MET A 1 104 ? 16.852 -13.877 13.681 1.00 49.91 104 MET A CA 1
ATOM 795 C C . MET A 1 104 ? 17.535 -14.682 12.557 1.00 49.91 104 MET A C 1
ATOM 797 O O . MET A 1 104 ? 16.840 -15.308 11.762 1.00 49.91 104 MET A O 1
ATOM 801 N N . PHE A 1 105 ? 18.875 -14.695 12.509 1.00 49.62 105 PHE A N 1
ATOM 802 C CA . PHE A 1 105 ? 19.664 -15.388 11.483 1.00 49.62 105 PHE A CA 1
ATOM 803 C C . PHE A 1 105 ? 20.528 -16.556 11.996 1.00 49.62 105 PHE A C 1
ATOM 805 O O . PHE A 1 105 ? 21.198 -17.189 11.183 1.00 49.62 105 PHE A O 1
ATOM 812 N N . ASN A 1 106 ? 20.519 -16.903 13.294 1.00 58.09 106 ASN A N 1
ATOM 813 C CA . ASN A 1 106 ? 21.332 -18.024 13.792 1.00 58.09 106 ASN A CA 1
ATOM 814 C C . ASN A 1 106 ? 20.628 -18.858 14.891 1.00 58.09 106 ASN A C 1
ATOM 816 O O . ASN A 1 106 ? 20.704 -18.524 16.072 1.00 58.09 106 ASN A O 1
ATOM 820 N N . PRO A 1 107 ? 19.970 -19.984 14.539 1.00 60.50 107 PRO A N 1
ATOM 821 C CA . PRO A 1 107 ? 19.244 -20.852 15.480 1.00 60.50 107 PRO A CA 1
ATOM 822 C C . PRO A 1 107 ? 20.092 -21.465 16.609 1.00 60.50 107 PRO A C 1
ATOM 824 O O . PRO A 1 107 ? 19.537 -22.032 17.547 1.00 60.50 107 PRO A O 1
ATOM 827 N N . TYR A 1 108 ? 21.423 -21.363 16.534 1.00 58.66 108 TYR A N 1
ATOM 828 C CA . TYR A 1 108 ? 22.362 -21.928 17.506 1.00 58.66 108 TYR A CA 1
ATOM 829 C C . TYR A 1 108 ? 22.931 -20.905 18.505 1.00 58.66 108 TYR A C 1
ATOM 831 O O . TYR A 1 108 ? 23.689 -21.285 19.394 1.00 58.66 108 TYR A O 1
ATOM 839 N N . SER A 1 109 ? 22.579 -19.615 18.409 1.00 68.94 109 SER A N 1
ATOM 840 C CA . SER A 1 109 ? 23.103 -18.577 19.317 1.00 68.94 109 SER A CA 1
ATOM 841 C C . SER A 1 109 ? 22.324 -18.422 20.630 1.00 68.94 109 SER A C 1
ATOM 843 O O . SER A 1 109 ? 22.653 -17.555 21.441 1.00 68.94 109 SER A O 1
ATOM 845 N N . PHE A 1 110 ? 21.306 -19.250 20.878 1.00 72.38 110 PHE A N 1
ATOM 846 C CA . PHE A 1 110 ? 20.563 -19.236 22.138 1.00 72.38 110 PHE A CA 1
ATOM 847 C C . PHE A 1 110 ? 21.369 -19.925 23.245 1.00 72.38 110 PHE A C 1
ATOM 849 O O . PHE A 1 110 ? 21.340 -21.144 23.397 1.00 72.38 110 PHE A O 1
ATOM 856 N N . LYS A 1 111 ? 22.088 -19.135 24.047 1.00 66.56 111 LYS A N 1
ATOM 857 C CA . LYS A 1 111 ? 22.638 -19.616 25.319 1.00 66.56 111 LYS A CA 1
ATOM 858 C C . LYS A 1 111 ? 21.494 -19.747 26.335 1.00 66.56 111 LYS A C 1
ATOM 860 O O . LYS A 1 111 ? 20.675 -18.829 26.422 1.00 66.56 111 LYS A O 1
ATOM 865 N N . PRO A 1 112 ? 21.416 -20.845 27.108 1.00 64.75 112 PRO A N 1
ATOM 866 C CA . PRO A 1 112 ? 20.436 -20.959 28.181 1.00 64.75 112 PRO A CA 1
ATOM 867 C C . PRO A 1 112 ? 20.682 -19.840 29.192 1.00 64.75 112 PRO A C 1
ATOM 869 O O . PRO A 1 112 ? 21.820 -19.60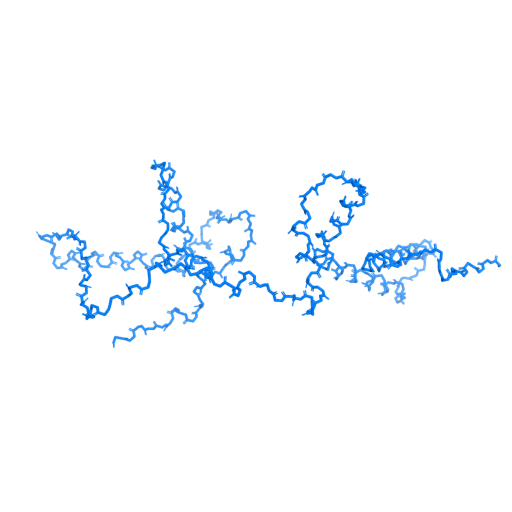1 29.591 1.00 64.75 112 PRO A O 1
ATOM 872 N N . ASN A 1 113 ? 19.619 -19.133 29.571 1.00 66.06 113 ASN A N 1
ATOM 873 C CA . ASN A 1 113 ? 19.705 -18.002 30.480 1.00 66.06 113 ASN A CA 1
ATOM 874 C C . ASN A 1 113 ? 19.672 -18.522 31.934 1.00 66.06 113 ASN A C 1
ATOM 876 O O . ASN A 1 113 ? 18.600 -18.915 32.403 1.00 66.06 113 ASN A O 1
ATOM 880 N N . PRO A 1 114 ? 20.805 -18.572 32.667 1.00 64.62 114 PRO A N 1
ATOM 881 C CA . PRO A 1 114 ? 20.861 -19.217 33.983 1.00 64.62 114 PRO A CA 1
ATOM 882 C C . PRO A 1 114 ? 20.026 -18.475 35.035 1.00 64.62 114 PRO A C 1
ATOM 884 O O . PRO A 1 114 ? 19.616 -19.072 36.024 1.00 64.62 114 PRO A O 1
ATOM 887 N N . GLN A 1 115 ? 19.703 -17.202 34.791 1.00 65.00 115 GLN A N 1
ATOM 888 C CA . GLN A 1 115 ? 18.835 -16.380 35.640 1.00 65.00 115 GLN A CA 1
ATOM 889 C C . GLN A 1 115 ? 17.354 -16.786 35.587 1.00 65.00 115 GLN A C 1
ATOM 891 O O . GLN A 1 115 ? 16.602 -16.403 36.473 1.00 65.00 115 GLN A O 1
ATOM 896 N N . GLN A 1 116 ? 16.932 -17.585 34.599 1.00 64.12 116 GLN A N 1
ATOM 897 C CA . GLN A 1 116 ? 15.609 -18.228 34.600 1.00 64.12 116 GLN A CA 1
ATOM 898 C C . GLN A 1 116 ? 15.615 -19.611 35.273 1.00 64.12 116 GLN A C 1
ATOM 900 O O . GLN A 1 116 ? 14.547 -20.168 35.509 1.00 64.12 116 GLN A O 1
ATOM 905 N N . LEU A 1 117 ? 16.795 -20.174 35.567 1.00 61.06 117 LEU A N 1
ATOM 906 C CA . LEU A 1 117 ? 16.944 -21.507 36.161 1.00 61.06 117 LEU A CA 1
ATOM 907 C C . LEU A 1 117 ? 17.068 -21.459 37.690 1.00 61.06 117 LEU A C 1
ATOM 909 O O . LEU A 1 117 ? 16.612 -22.370 38.377 1.00 61.06 117 LEU A O 1
ATOM 913 N N . VAL A 1 118 ? 17.646 -20.385 38.235 1.00 57.44 118 VAL A N 1
ATOM 914 C CA . VAL A 1 118 ? 17.509 -20.057 39.658 1.00 57.44 118 VAL A CA 1
ATOM 915 C C . VAL A 1 118 ? 16.150 -19.409 39.864 1.00 57.44 118 VAL A C 1
ATOM 917 O O . VAL A 1 118 ? 15.994 -18.195 39.768 1.00 57.44 118 VAL A O 1
ATOM 920 N N . GLY A 1 119 ? 15.153 -20.263 40.093 1.00 52.62 119 GLY A N 1
ATOM 921 C CA . GLY A 1 119 ? 13.823 -19.853 40.501 1.00 52.62 119 GLY A CA 1
ATOM 922 C C . GLY A 1 119 ? 13.917 -18.874 41.664 1.00 52.62 119 GLY A C 1
ATOM 923 O O . GLY A 1 119 ? 14.298 -19.245 42.774 1.00 52.62 119 GLY A O 1
ATOM 924 N N . ALA A 1 120 ? 13.551 -17.622 41.401 1.00 47.78 120 ALA A N 1
ATOM 925 C CA . ALA A 1 120 ? 13.004 -16.771 42.435 1.00 47.78 120 ALA A CA 1
ATOM 926 C C . ALA A 1 120 ? 11.724 -17.470 42.901 1.00 47.78 120 ALA A C 1
ATOM 928 O O . ALA A 1 120 ? 10.683 -17.386 42.251 1.00 47.78 120 ALA A O 1
ATOM 929 N N . GLY A 1 121 ? 11.858 -18.259 43.967 1.00 52.66 121 GLY A N 1
ATOM 930 C CA . GLY A 1 121 ? 10.731 -18.699 44.762 1.00 52.66 121 GLY A CA 1
ATOM 931 C C . GLY A 1 121 ? 10.033 -17.450 45.270 1.00 52.66 121 GLY A C 1
ATOM 932 O O . GLY A 1 121 ? 10.513 -16.808 46.200 1.00 52.66 121 GLY A O 1
ATOM 933 N N . ASP A 1 122 ? 8.941 -17.092 44.606 1.00 38.88 122 ASP A N 1
ATOM 934 C CA . ASP A 1 122 ? 7.917 -16.237 45.177 1.00 38.88 122 ASP A CA 1
ATOM 935 C C . ASP A 1 122 ? 6.700 -17.128 45.431 1.00 38.88 122 ASP A C 1
ATOM 937 O O . ASP A 1 122 ? 5.813 -17.324 44.599 1.00 38.88 122 ASP A O 1
ATOM 941 N N . ASP A 1 123 ? 6.762 -17.761 46.599 1.00 47.22 123 ASP A N 1
ATOM 942 C CA . ASP A 1 123 ? 5.689 -18.471 47.281 1.00 47.22 123 ASP A CA 1
ATOM 943 C C . ASP A 1 123 ? 4.581 -17.488 47.700 1.00 47.22 123 ASP A C 1
ATOM 945 O O . ASP A 1 123 ? 4.481 -17.220 48.890 1.00 47.22 123 ASP A O 1
ATOM 949 N N . LYS A 1 124 ? 3.767 -16.936 46.780 1.00 42.06 124 LYS A N 1
ATOM 950 C CA . LYS A 1 124 ? 2.443 -16.287 47.034 1.00 42.06 124 LYS A CA 1
ATOM 951 C C . LYS A 1 124 ? 1.678 -16.162 45.705 1.00 42.06 124 LYS A C 1
ATOM 953 O O . LYS A 1 124 ? 2.138 -15.476 44.806 1.00 42.06 124 LYS A O 1
ATOM 958 N N . ASP A 1 125 ? 0.522 -16.742 45.409 1.00 35.50 125 ASP A N 1
ATOM 959 C CA . ASP A 1 125 ? -0.477 -17.500 46.145 1.00 35.50 125 ASP A CA 1
ATOM 960 C C . ASP A 1 125 ? -1.052 -18.532 45.158 1.00 35.50 125 ASP A C 1
ATOM 962 O O . ASP A 1 125 ? -1.867 -18.210 44.291 1.00 35.50 125 ASP A O 1
ATOM 966 N N . ALA A 1 126 ? -0.617 -19.783 45.283 1.00 36.12 126 ALA A N 1
ATOM 967 C CA . ALA A 1 126 ? -1.347 -20.944 44.785 1.00 36.12 126 ALA A CA 1
ATOM 968 C C . ALA A 1 126 ? -2.011 -21.638 45.980 1.00 36.12 126 ALA A C 1
ATOM 970 O O . ALA A 1 126 ? -1.770 -22.807 46.257 1.00 36.12 126 ALA A O 1
ATOM 971 N N . ALA A 1 127 ? -2.834 -20.886 46.708 1.00 36.66 127 ALA A N 1
ATOM 972 C CA . ALA A 1 127 ? -3.894 -21.455 47.522 1.00 36.66 127 ALA A CA 1
ATOM 973 C C . ALA A 1 127 ? -5.172 -21.440 46.671 1.00 36.66 127 ALA A C 1
ATOM 975 O O . ALA A 1 127 ? -6.052 -20.600 46.849 1.00 36.66 127 ALA A O 1
ATOM 976 N N . GLU A 1 128 ? -5.266 -22.346 45.692 1.00 39.50 128 GLU A N 1
ATOM 977 C CA . GLU A 1 128 ? -6.595 -22.855 45.360 1.00 39.50 128 GLU A CA 1
ATOM 978 C C . GLU A 1 128 ? -6.955 -23.806 46.492 1.00 39.50 128 GLU A C 1
ATOM 980 O O . GLU A 1 128 ? -6.559 -24.968 46.514 1.00 39.50 128 GLU A O 1
ATOM 985 N N . ASP A 1 129 ? -7.637 -23.233 47.480 1.00 38.50 129 ASP A N 1
ATOM 986 C CA . ASP A 1 129 ? -8.311 -23.959 48.532 1.00 38.50 129 ASP A CA 1
ATOM 987 C C . ASP A 1 129 ? -9.056 -25.159 47.932 1.00 38.50 129 ASP A C 1
ATOM 989 O O . ASP A 1 129 ? -9.980 -25.005 47.125 1.00 38.50 129 ASP A O 1
ATOM 993 N N . ASP A 1 130 ? -8.747 -26.347 48.448 1.00 42.31 130 ASP A N 1
ATOM 994 C CA . ASP A 1 130 ? -9.653 -27.494 48.530 1.00 42.31 130 ASP A CA 1
ATOM 995 C C . ASP A 1 130 ? -10.876 -27.159 49.425 1.00 42.31 130 ASP A C 1
ATOM 997 O O . ASP A 1 130 ? -11.300 -27.918 50.293 1.00 42.31 130 ASP A O 1
ATOM 1001 N N . ALA A 1 131 ? -11.505 -26.001 49.208 1.00 49.56 131 ALA A N 1
ATOM 1002 C CA . ALA A 1 131 ? -12.807 -25.642 49.743 1.00 49.56 131 ALA A CA 1
ATOM 1003 C C . ALA A 1 131 ? -13.882 -26.188 48.795 1.00 49.56 131 ALA A C 1
ATOM 1005 O O . ALA A 1 131 ? -14.528 -25.454 48.046 1.00 49.56 131 ALA A O 1
ATOM 1006 N N . ALA A 1 132 ? -14.022 -27.515 48.806 1.00 52.25 132 ALA A N 1
ATOM 1007 C CA . ALA A 1 132 ? -15.231 -28.263 48.470 1.00 52.25 132 ALA A CA 1
ATOM 1008 C C . ALA A 1 132 ? -16.208 -27.556 47.513 1.00 52.25 132 ALA A C 1
ATOM 1010 O O . ALA A 1 132 ? -17.220 -27.073 47.997 1.00 52.25 132 ALA A O 1
ATOM 1011 N N . LYS A 1 133 ? -15.923 -27.492 46.196 1.00 59.72 133 LYS A N 1
ATOM 1012 C CA . LYS A 1 133 ? -16.842 -27.118 45.082 1.00 59.72 133 LYS A CA 1
ATOM 1013 C C . LYS A 1 133 ? -18.152 -26.443 45.533 1.00 59.72 133 LYS A C 1
ATOM 1015 O O . LYS A 1 133 ? -19.249 -26.950 45.283 1.00 59.72 133 LYS A O 1
ATOM 1020 N N . LEU A 1 134 ? -18.036 -25.309 46.224 1.00 69.06 134 LEU A N 1
ATOM 1021 C CA . LEU A 1 134 ? -19.178 -24.694 46.881 1.00 69.06 134 LEU A CA 1
ATOM 1022 C C . LEU A 1 134 ? -19.915 -23.907 45.810 1.00 69.06 134 LEU A C 1
ATOM 1024 O O . LEU A 1 134 ? -19.401 -22.914 45.291 1.00 69.06 134 LEU A O 1
ATOM 1028 N N . TYR A 1 135 ? -21.095 -24.392 45.427 1.00 84.00 135 TYR A N 1
ATOM 1029 C CA . TYR A 1 135 ? -21.907 -23.767 44.392 1.00 84.00 135 TYR A CA 1
ATOM 1030 C C . TYR A 1 135 ? -22.156 -22.290 44.731 1.00 84.00 135 TYR A C 1
ATOM 1032 O O . TYR A 1 135 ? -22.874 -21.961 45.676 1.00 84.00 135 TYR A O 1
ATOM 1040 N N . ARG A 1 136 ? -21.566 -21.387 43.939 1.00 81.12 136 ARG A N 1
ATOM 1041 C CA . ARG A 1 136 ? -21.853 -19.952 43.998 1.00 81.12 136 ARG A CA 1
ATOM 1042 C C . ARG A 1 136 ? -23.000 -19.652 43.045 1.00 81.12 136 ARG A C 1
ATOM 1044 O O . ARG A 1 136 ? -22.806 -19.594 41.831 1.00 81.12 136 ARG A O 1
ATOM 1051 N N . ALA A 1 137 ? -24.191 -19.464 43.607 1.00 85.50 137 ALA A N 1
ATOM 1052 C CA . ALA A 1 137 ? -25.358 -19.052 42.843 1.00 85.50 137 ALA A CA 1
ATOM 1053 C C . ALA A 1 137 ? -25.079 -17.724 42.106 1.00 85.50 137 ALA A C 1
ATOM 1055 O O . ALA A 1 137 ? -24.475 -16.810 42.683 1.00 85.50 137 ALA A O 1
ATOM 1056 N N . PRO A 1 138 ? -25.500 -17.590 40.837 1.00 81.50 138 PRO A N 1
ATOM 1057 C CA . PRO A 1 138 ? -25.355 -16.346 40.098 1.00 81.50 138 PRO A CA 1
ATOM 1058 C C . PRO A 1 138 ? -26.114 -15.225 40.817 1.00 81.50 138 PRO A C 1
ATOM 1060 O O . PRO A 1 138 ? -27.290 -15.365 41.150 1.00 81.50 138 PRO A O 1
ATOM 1063 N N . ARG A 1 139 ? -25.438 -14.098 41.061 1.00 81.56 139 ARG A N 1
ATOM 1064 C CA . ARG A 1 139 ? -26.071 -12.910 41.644 1.00 81.56 139 ARG A CA 1
ATOM 1065 C C . ARG A 1 139 ? -27.013 -12.317 40.597 1.00 81.56 139 ARG A C 1
ATOM 1067 O O . ARG A 1 139 ? -26.556 -11.712 39.630 1.00 81.56 139 ARG A O 1
ATOM 1074 N N . MET A 1 140 ? -28.313 -12.530 40.769 1.00 78.06 140 MET A N 1
ATOM 1075 C CA . MET A 1 140 ? -29.337 -11.928 39.919 1.00 78.06 140 MET A CA 1
ATOM 1076 C C . MET A 1 140 ? -29.471 -10.454 40.302 1.00 78.06 140 MET A C 1
ATOM 1078 O O . MET A 1 140 ? -29.754 -10.134 41.456 1.00 78.06 140 MET A O 1
ATOM 1082 N N . ALA A 1 141 ? -29.227 -9.557 39.349 1.00 84.19 141 ALA A N 1
ATOM 1083 C CA . ALA A 1 141 ? -29.549 -8.148 39.527 1.00 84.19 141 ALA A CA 1
ATOM 1084 C C . ALA A 1 141 ? -31.080 -7.997 39.616 1.00 84.19 141 ALA A C 1
ATOM 1086 O O . ALA A 1 141 ? -31.781 -8.675 38.855 1.00 84.19 141 ALA A O 1
ATOM 1087 N N . PRO A 1 142 ? -31.611 -7.139 40.507 1.00 83.06 142 PRO A N 1
ATOM 1088 C CA . PRO A 1 142 ? -33.035 -6.840 40.532 1.00 83.06 142 PRO A CA 1
ATOM 1089 C C . PRO A 1 142 ? -33.466 -6.312 39.162 1.00 83.06 142 PRO A C 1
ATOM 1091 O O . PRO A 1 142 ? -32.948 -5.307 38.681 1.00 83.06 142 PRO A O 1
ATOM 1094 N N . VAL A 1 143 ? -34.386 -7.021 38.513 1.00 79.75 143 VAL A N 1
ATOM 1095 C CA . VAL A 1 143 ? -35.044 -6.555 37.292 1.00 79.75 143 VAL A CA 1
ATOM 1096 C C . VAL A 1 143 ? -36.393 -6.005 37.720 1.00 79.75 143 VAL A C 1
ATOM 1098 O O . VAL A 1 143 ? -37.125 -6.692 38.430 1.00 79.75 143 VAL A O 1
ATOM 1101 N N . HIS A 1 144 ? -36.717 -4.781 37.303 1.00 78.06 144 HIS A N 1
ATOM 1102 C CA . HIS A 1 144 ? -38.046 -4.222 37.527 1.00 78.06 144 HIS A CA 1
ATOM 1103 C C . HIS A 1 144 ? -39.096 -5.154 36.914 1.00 78.06 144 HIS A C 1
ATOM 1105 O O . HIS A 1 144 ? -39.075 -5.427 35.711 1.00 78.06 144 HIS A O 1
ATOM 1111 N N . TYR A 1 145 ? -39.968 -5.691 37.767 1.00 71.00 145 TYR A N 1
ATOM 1112 C CA . TYR A 1 145 ? -41.137 -6.436 37.337 1.00 71.00 145 TYR A CA 1
ATOM 1113 C C . TYR A 1 145 ? -42.294 -5.450 37.262 1.00 71.00 145 TYR A C 1
ATOM 1115 O O . TYR A 1 145 ? -42.695 -4.885 38.277 1.00 71.00 145 TYR A O 1
ATOM 1123 N N . ASP A 1 146 ? -42.811 -5.234 36.057 1.00 73.81 146 ASP A N 1
ATOM 1124 C CA . ASP A 1 146 ? -44.035 -4.466 35.870 1.00 73.81 146 ASP A CA 1
ATOM 1125 C C . ASP A 1 146 ? -45.198 -5.341 36.385 1.00 73.81 146 ASP A C 1
ATOM 1127 O O . ASP A 1 146 ? -45.731 -6.191 35.660 1.00 73.81 146 ASP A O 1
ATOM 1131 N N . GLU A 1 147 ? -45.531 -5.208 37.675 1.00 59.91 147 GLU A N 1
ATOM 1132 C CA . GLU A 1 147 ? -46.679 -5.854 38.326 1.00 59.91 147 GLU A CA 1
ATOM 1133 C C . GLU A 1 147 ? -47.978 -5.260 37.761 1.00 59.91 147 GLU A C 1
ATOM 1135 O O . GLU A 1 147 ? -48.586 -4.361 38.330 1.00 59.91 147 GLU A O 1
ATOM 1140 N N . GLY A 1 148 ? -48.361 -5.723 36.571 1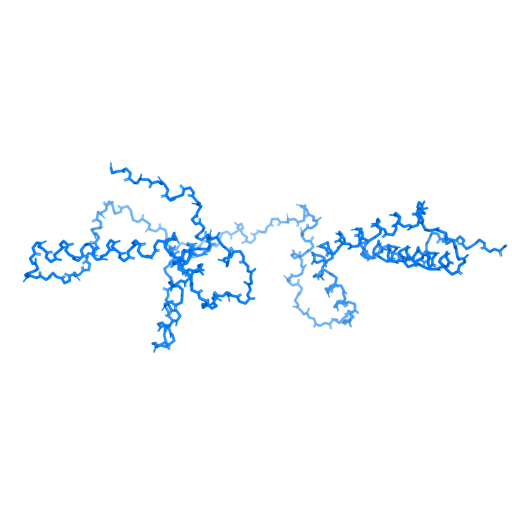.00 62.91 148 GLY A N 1
ATOM 1141 C CA . GLY A 1 148 ? -49.560 -5.256 35.871 1.00 62.91 148 GLY A CA 1
ATOM 1142 C C . GLY A 1 148 ? -49.538 -5.427 34.354 1.00 62.91 148 GLY A C 1
ATOM 1143 O O . GLY A 1 148 ? -50.570 -5.234 33.727 1.00 62.91 148 GLY A O 1
ATOM 1144 N N . ALA A 1 149 ? -48.408 -5.812 33.746 1.00 61.66 149 ALA A N 1
ATOM 1145 C CA . ALA A 1 149 ? -48.357 -5.981 32.294 1.00 61.66 149 ALA A CA 1
ATOM 1146 C C . ALA A 1 149 ? -49.220 -7.173 31.848 1.00 61.66 149 ALA A C 1
ATOM 1148 O O . ALA A 1 149 ? -48.856 -8.342 32.068 1.00 61.66 149 ALA A O 1
ATOM 1149 N N . ASP A 1 150 ? -50.340 -6.864 31.194 1.00 76.25 150 ASP A N 1
ATOM 1150 C CA . ASP A 1 150 ? -51.257 -7.833 30.608 1.00 76.25 150 ASP A CA 1
ATOM 1151 C C . ASP A 1 150 ? -50.496 -8.820 29.714 1.00 76.25 150 ASP A C 1
ATOM 1153 O O . ASP A 1 150 ? -49.523 -8.478 29.030 1.00 76.25 150 ASP A O 1
ATOM 1157 N N . ALA A 1 151 ? -50.956 -10.074 29.656 1.00 78.50 151 ALA A N 1
ATOM 1158 C CA . ALA A 1 151 ? -50.362 -11.084 28.775 1.00 78.50 151 ALA A CA 1
ATOM 1159 C C . ALA A 1 151 ? -50.284 -10.598 27.312 1.00 78.50 151 ALA A C 1
ATOM 1161 O O . ALA A 1 151 ? -49.367 -10.964 26.575 1.00 78.50 151 ALA A O 1
ATOM 1162 N N . GLN A 1 152 ? -51.211 -9.725 26.907 1.00 78.62 152 GLN A N 1
ATOM 1163 C CA . GLN A 1 152 ? -51.205 -9.076 25.601 1.00 78.62 152 GLN A CA 1
ATOM 1164 C C . GLN A 1 152 ? -50.076 -8.048 25.438 1.00 78.62 152 GLN A C 1
ATOM 1166 O O . GLN A 1 152 ? -49.435 -8.025 24.389 1.00 78.62 152 GLN A O 1
ATOM 1171 N N . GLU A 1 153 ? -49.772 -7.240 26.453 1.00 81.69 153 GLU A N 1
ATOM 1172 C CA . GLU A 1 153 ? -48.661 -6.279 26.407 1.00 81.69 153 GLU A CA 1
ATOM 1173 C C . GLU A 1 153 ? -47.305 -6.981 26.347 1.00 81.69 153 GLU A C 1
ATOM 1175 O O . GLU A 1 153 ? -46.426 -6.588 25.578 1.00 81.69 153 GLU A O 1
ATOM 1180 N N . LYS A 1 154 ? -47.155 -8.091 27.078 1.00 81.88 154 LYS A N 1
ATOM 1181 C CA . LYS A 1 154 ? -45.954 -8.937 27.008 1.00 81.88 154 LYS A CA 1
ATOM 1182 C C . LYS A 1 154 ? -45.745 -9.507 25.600 1.00 81.88 154 LYS A C 1
ATOM 1184 O O . LYS A 1 154 ? -44.612 -9.511 25.113 1.00 81.88 154 LYS A O 1
ATOM 1189 N N . ARG A 1 155 ? -46.821 -9.936 24.924 1.00 84.56 155 ARG A N 1
ATOM 1190 C CA . ARG A 1 155 ? -46.771 -10.407 23.524 1.00 84.56 155 ARG A CA 1
ATOM 1191 C C . ARG A 1 155 ? -46.411 -9.277 22.561 1.00 84.56 155 ARG A C 1
ATOM 1193 O O . ARG A 1 155 ? -45.474 -9.448 21.790 1.00 84.56 155 ARG A O 1
ATOM 1200 N N . LYS A 1 156 ? -47.040 -8.103 22.685 1.00 88.62 156 LYS A N 1
ATOM 1201 C CA . LYS A 1 156 ? -46.716 -6.919 21.867 1.00 88.62 156 LYS A CA 1
ATOM 1202 C C . LYS A 1 156 ? -45.256 -6.488 22.027 1.00 88.62 156 LYS A C 1
ATOM 1204 O O . LYS A 1 156 ? -44.573 -6.257 21.038 1.00 88.62 156 LYS A O 1
ATOM 1209 N N . LYS A 1 157 ? -44.734 -6.451 23.257 1.00 87.25 157 LYS A N 1
ATOM 1210 C CA . LYS A 1 157 ? -43.325 -6.114 23.539 1.00 87.25 157 LYS A CA 1
ATOM 1211 C C . LYS A 1 157 ? -42.360 -7.149 22.950 1.00 87.25 157 LYS A C 1
ATOM 1213 O O . LYS A 1 157 ? -41.280 -6.795 22.479 1.00 87.25 157 LYS A O 1
ATOM 1218 N N . HIS A 1 158 ? -42.734 -8.429 22.961 1.00 86.44 158 HIS A N 1
ATOM 1219 C CA . HIS A 1 158 ? -41.958 -9.486 22.312 1.00 86.44 158 HIS A CA 1
ATOM 1220 C C . HIS A 1 158 ? -41.975 -9.353 20.782 1.00 86.44 158 HIS A C 1
ATOM 1222 O O . HIS A 1 158 ? -40.924 -9.449 20.154 1.00 86.44 158 HIS A O 1
ATOM 1228 N N . GLU A 1 159 ? -43.138 -9.087 20.191 1.00 90.25 159 GLU A N 1
ATOM 1229 C CA . GLU A 1 159 ? -43.297 -8.853 18.752 1.00 90.25 159 GLU A CA 1
ATOM 1230 C C . GLU A 1 159 ? -42.515 -7.620 18.288 1.00 90.25 159 GLU A C 1
ATOM 1232 O O . GLU A 1 159 ? -41.799 -7.701 17.296 1.00 90.25 159 GLU A O 1
ATOM 1237 N N . GLN A 1 160 ? -42.542 -6.523 19.050 1.00 89.38 160 GLN A N 1
ATOM 1238 C CA . GLN A 1 160 ? -41.732 -5.331 18.780 1.00 89.38 160 GLN A CA 1
ATOM 1239 C C . GLN A 1 160 ? -40.230 -5.638 18.798 1.00 89.38 160 GLN A C 1
ATOM 1241 O O . GLN A 1 160 ? -39.515 -5.234 17.887 1.00 89.38 160 GLN A O 1
ATOM 1246 N N . ARG A 1 161 ? -39.745 -6.410 19.780 1.00 87.50 161 ARG A N 1
ATOM 1247 C CA . ARG A 1 161 ? -38.336 -6.848 19.823 1.00 87.50 161 ARG A CA 1
ATOM 1248 C C . ARG A 1 161 ? -37.973 -7.745 18.643 1.00 87.50 161 ARG A C 1
ATOM 1250 O O . ARG A 1 161 ? -36.856 -7.667 18.135 1.00 87.50 161 ARG A O 1
ATOM 1257 N N . LEU A 1 162 ? -38.891 -8.615 18.224 1.00 84.06 162 LEU A N 1
ATOM 1258 C CA . LEU A 1 162 ? -38.694 -9.485 17.067 1.00 84.06 162 LEU A CA 1
ATOM 1259 C C . LEU A 1 162 ? -38.622 -8.660 15.775 1.00 84.06 162 LEU A C 1
ATOM 1261 O O . LEU A 1 162 ? -37.737 -8.896 14.958 1.00 84.06 162 LEU A O 1
ATOM 1265 N N . LEU A 1 163 ? -39.505 -7.669 15.636 1.00 89.38 163 LEU A N 1
ATOM 1266 C CA . LEU A 1 163 ? -39.546 -6.742 14.510 1.00 89.38 163 LEU A CA 1
ATOM 1267 C C . LEU A 1 163 ? -38.282 -5.882 14.449 1.00 89.38 163 LEU A C 1
ATOM 1269 O O . LEU A 1 163 ? -37.675 -5.769 13.393 1.00 89.38 163 LEU A O 1
ATOM 1273 N N . GLU A 1 164 ? -37.837 -5.338 15.580 1.00 85.19 164 GLU A N 1
ATOM 1274 C CA . GLU A 1 164 ? -36.597 -4.564 15.667 1.00 85.19 164 GLU A CA 1
ATOM 1275 C C . GLU A 1 164 ? -35.379 -5.421 15.293 1.00 85.19 164 GLU A C 1
ATOM 1277 O O . GLU A 1 164 ? -34.485 -4.973 14.577 1.00 85.19 164 GLU A O 1
ATOM 1282 N N . LYS A 1 165 ? -35.355 -6.686 15.729 1.00 82.25 165 LYS A N 1
ATOM 1283 C CA . LYS A 1 165 ? -34.302 -7.635 15.354 1.00 82.25 165 LYS A CA 1
ATOM 1284 C C . LYS A 1 165 ? -34.348 -7.987 13.865 1.00 82.25 165 LYS A C 1
ATOM 1286 O O . LYS A 1 165 ? -33.291 -8.129 13.259 1.00 82.25 165 LYS A O 1
ATOM 1291 N N . ALA A 1 166 ? -35.542 -8.126 13.290 1.00 81.81 166 ALA A N 1
ATOM 1292 C CA . ALA A 1 166 ? -35.719 -8.365 11.863 1.00 81.81 166 ALA A CA 1
ATOM 1293 C C . ALA A 1 166 ? -35.271 -7.148 11.041 1.00 81.81 166 ALA A C 1
ATOM 1295 O O . ALA A 1 166 ? -34.489 -7.315 10.113 1.00 81.81 166 ALA A O 1
ATOM 1296 N N . ALA A 1 167 ? -35.661 -5.931 11.433 1.00 81.62 167 ALA A N 1
ATOM 1297 C CA . ALA A 1 167 ? -35.238 -4.677 10.803 1.00 81.62 167 ALA A CA 1
ATOM 1298 C C . ALA A 1 167 ? -33.713 -4.474 10.845 1.00 81.62 167 ALA A C 1
ATOM 1300 O O . ALA A 1 167 ? -33.134 -3.911 9.925 1.00 81.62 167 ALA A O 1
ATOM 1301 N N . LYS A 1 168 ? -33.057 -4.973 11.899 1.00 76.94 168 LYS A N 1
ATOM 1302 C CA . LYS A 1 168 ? -31.594 -4.978 12.060 1.00 76.94 168 LYS A CA 1
ATOM 1303 C C . LYS A 1 168 ? -30.897 -6.168 11.387 1.00 76.94 168 LYS A C 1
ATOM 1305 O O . LYS A 1 168 ? -29.705 -6.362 11.611 1.00 76.94 168 LYS A O 1
ATOM 1310 N N . SER A 1 169 ? -31.618 -7.015 10.653 1.00 82.38 169 SER A N 1
ATOM 1311 C CA . SER A 1 169 ? -31.004 -8.128 9.926 1.00 82.38 169 SER A CA 1
ATOM 1312 C C . SER A 1 169 ? -30.239 -7.616 8.705 1.00 82.38 169 SER A C 1
ATOM 1314 O O . SER A 1 169 ? -30.679 -6.666 8.061 1.00 82.38 169 SER A O 1
ATOM 1316 N N . ARG A 1 170 ? -29.118 -8.275 8.377 1.00 79.12 170 ARG A N 1
ATOM 1317 C CA . ARG A 1 170 ? -28.230 -7.893 7.264 1.00 79.12 170 ARG A CA 1
ATOM 1318 C C . ARG A 1 170 ? -28.987 -7.681 5.955 1.00 79.12 170 ARG A C 1
ATOM 1320 O O . ARG A 1 170 ? -28.858 -6.638 5.347 1.00 79.12 170 ARG A O 1
ATOM 1327 N N . LEU A 1 171 ? -29.884 -8.605 5.610 1.00 81.88 171 LEU A N 1
ATOM 1328 C CA . LEU A 1 171 ? -30.673 -8.523 4.379 1.00 81.88 171 LEU A CA 1
ATOM 1329 C C . LEU A 1 171 ? -31.515 -7.241 4.283 1.00 81.88 171 LEU A C 1
ATOM 1331 O O . LEU A 1 171 ? -31.660 -6.689 3.202 1.00 81.88 171 LEU A O 1
ATOM 1335 N N . ILE A 1 172 ? -32.068 -6.753 5.397 1.00 83.81 172 ILE A N 1
ATOM 1336 C CA . ILE A 1 172 ? -32.819 -5.491 5.390 1.00 83.81 172 ILE A CA 1
ATOM 1337 C C . ILE A 1 172 ? -31.868 -4.293 5.326 1.00 83.81 172 ILE A C 1
ATOM 1339 O O . ILE A 1 172 ? -32.190 -3.316 4.662 1.00 83.81 172 ILE A O 1
ATOM 1343 N N . GLN A 1 173 ? -30.704 -4.364 5.972 1.00 81.31 173 GLN A N 1
ATOM 1344 C CA . GLN A 1 173 ? -29.694 -3.306 5.892 1.00 81.31 173 GLN A CA 1
ATOM 1345 C C . GLN A 1 173 ? -29.127 -3.162 4.475 1.00 81.31 173 GLN A C 1
ATOM 1347 O O . GLN A 1 173 ? -29.045 -2.040 3.993 1.00 81.31 173 GLN A O 1
ATOM 1352 N N . ASP A 1 174 ? -28.829 -4.274 3.801 1.00 83.75 174 ASP A N 1
ATOM 1353 C CA . ASP A 1 174 ? -28.323 -4.297 2.424 1.00 83.75 174 ASP A CA 1
ATOM 1354 C C . ASP A 1 174 ? -29.351 -3.695 1.455 1.00 83.75 174 ASP A C 1
ATOM 1356 O O . ASP A 1 174 ? -29.012 -2.863 0.619 1.00 83.75 174 ASP A O 1
ATOM 1360 N N . LEU A 1 175 ? -30.634 -4.045 1.622 1.00 88.00 175 LEU A N 1
ATOM 1361 C CA . LEU A 1 175 ? -31.718 -3.429 0.855 1.00 88.00 175 LEU A CA 1
ATOM 1362 C C . LEU A 1 175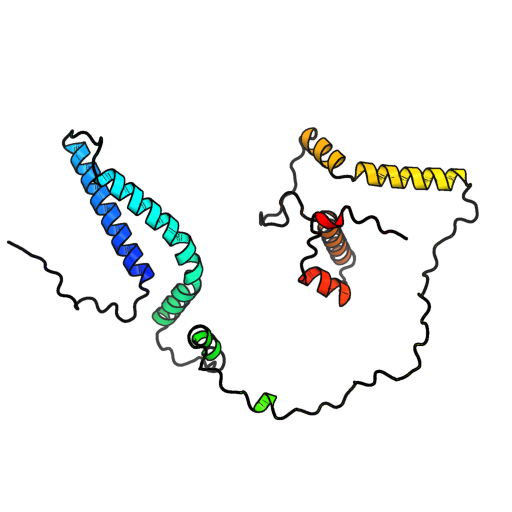 ? -31.810 -1.925 1.136 1.00 88.00 175 LEU A C 1
ATOM 1364 O O . LEU A 1 175 ? -31.921 -1.133 0.212 1.00 88.00 175 LEU A O 1
ATOM 1368 N N . VAL A 1 176 ? -31.756 -1.502 2.400 1.00 86.38 176 VAL A N 1
ATOM 1369 C CA . VAL A 1 176 ? -31.804 -0.070 2.734 1.00 86.38 176 VAL A CA 1
ATOM 1370 C C . VAL A 1 176 ? -30.615 0.680 2.130 1.00 86.38 176 VAL A C 1
ATOM 1372 O O . VAL A 1 176 ? -30.819 1.774 1.622 1.00 86.38 176 VAL A O 1
ATOM 1375 N N . ALA A 1 177 ? -29.415 0.099 2.130 1.00 84.12 177 ALA A N 1
ATOM 1376 C CA . ALA A 1 177 ? -28.230 0.699 1.521 1.00 84.12 177 ALA A CA 1
ATOM 1377 C C . ALA A 1 177 ? -28.339 0.818 -0.012 1.00 84.12 177 ALA A C 1
ATOM 1379 O O . ALA A 1 177 ? -27.857 1.791 -0.578 1.00 84.12 177 ALA A O 1
ATOM 1380 N N . GLU A 1 178 ? -29.003 -0.127 -0.687 1.00 87.69 178 GLU A N 1
ATOM 1381 C CA . GLU A 1 178 ? -29.224 -0.069 -2.141 1.00 87.69 178 GLU A CA 1
ATOM 1382 C C . GLU A 1 178 ? -30.215 1.035 -2.553 1.00 87.69 178 GLU A C 1
ATOM 1384 O O . GLU A 1 178 ? -30.075 1.627 -3.623 1.00 87.69 178 GLU A O 1
ATOM 1389 N N . TYR A 1 179 ? -31.220 1.314 -1.715 1.00 90.88 179 TYR A N 1
ATOM 1390 C CA . TYR A 1 179 ? -32.279 2.286 -2.015 1.00 90.88 179 TYR A CA 1
ATOM 1391 C C . TYR A 1 179 ? -32.068 3.678 -1.392 1.00 90.88 179 TYR A C 1
ATOM 1393 O O . TYR A 1 179 ? -32.793 4.605 -1.758 1.00 90.88 179 TYR A O 1
ATOM 1401 N N . ASP A 1 180 ? -31.148 3.842 -0.437 1.00 88.00 180 ASP A N 1
ATOM 1402 C CA . ASP A 1 180 ? -30.861 5.126 0.218 1.00 88.00 180 ASP A CA 1
ATOM 1403 C C . ASP A 1 180 ? -29.636 5.796 -0.425 1.00 88.00 180 ASP A C 1
ATOM 1405 O O . ASP A 1 180 ? -28.552 5.229 -0.469 1.00 88.00 180 ASP A O 1
ATOM 1409 N N . ASP A 1 181 ? -29.774 7.047 -0.870 1.00 87.50 181 ASP A N 1
ATOM 1410 C CA . ASP A 1 181 ? -28.687 7.815 -1.508 1.00 87.50 181 ASP A CA 1
ATOM 1411 C C . ASP A 1 181 ? -27.668 8.386 -0.493 1.00 87.50 181 ASP A C 1
ATOM 1413 O O . ASP A 1 181 ? -26.817 9.222 -0.824 1.00 87.50 181 ASP A O 1
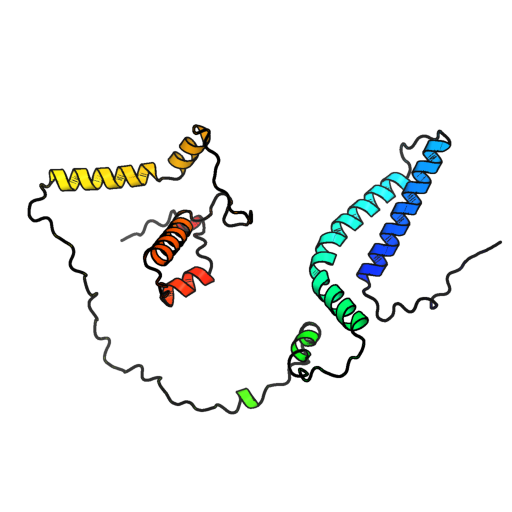ATOM 1417 N N . ARG A 1 182 ? -27.774 8.014 0.789 1.00 86.94 182 ARG A N 1
ATOM 1418 C CA . ARG A 1 182 ? -26.891 8.524 1.846 1.00 86.94 182 ARG A CA 1
ATOM 1419 C C . ARG A 1 182 ? -25.517 7.858 1.760 1.00 86.94 182 ARG A C 1
ATOM 1421 O O . ARG A 1 182 ? -25.438 6.639 1.660 1.00 86.94 182 ARG A O 1
ATOM 1428 N N . PRO A 1 183 ? -24.419 8.623 1.884 1.00 81.94 183 PRO A N 1
ATOM 1429 C CA . PRO A 1 183 ? -23.085 8.046 1.836 1.00 81.94 183 PRO A CA 1
ATOM 1430 C C . PRO A 1 183 ? -22.837 7.122 3.034 1.00 81.94 183 PRO A C 1
ATOM 1432 O O . PRO A 1 183 ? -23.118 7.482 4.184 1.00 81.94 183 PRO A O 1
ATOM 1435 N N . GLU A 1 184 ? -22.248 5.959 2.764 1.00 75.81 184 GLU A N 1
ATOM 1436 C CA . GLU A 1 184 ? -21.783 5.042 3.801 1.00 75.81 184 GLU A CA 1
ATOM 1437 C C . GLU A 1 184 ? -20.593 5.634 4.568 1.00 75.81 184 GLU A C 1
ATOM 1439 O O . GLU A 1 184 ? -19.736 6.333 4.018 1.00 75.81 184 GLU A O 1
ATOM 1444 N N . ARG A 1 185 ? -20.539 5.360 5.875 1.00 68.44 185 ARG A N 1
ATOM 1445 C CA . ARG A 1 185 ? -19.407 5.744 6.722 1.00 68.44 185 ARG A CA 1
ATOM 1446 C C . ARG A 1 185 ? -18.393 4.611 6.712 1.00 68.44 185 ARG A C 1
ATOM 1448 O O . ARG A 1 185 ? -18.619 3.604 7.366 1.00 68.44 185 ARG A O 1
ATOM 1455 N N . MET A 1 186 ? -17.295 4.813 5.998 1.00 65.94 186 MET A N 1
ATOM 1456 C CA . MET A 1 186 ? -16.133 3.926 6.017 1.00 65.94 186 MET A CA 1
ATOM 1457 C C . MET A 1 186 ? -15.032 4.527 6.898 1.00 65.94 186 MET A C 1
ATOM 1459 O O . MET A 1 186 ? -14.866 5.751 6.966 1.00 65.94 186 MET A O 1
ATOM 1463 N N . GLY A 1 187 ? -14.289 3.672 7.591 1.00 64.44 187 GLY A N 1
ATOM 1464 C CA . GLY A 1 187 ? -13.090 4.040 8.326 1.00 64.44 187 GLY A CA 1
ATOM 1465 C C . GLY A 1 187 ? -11.987 4.569 7.400 1.00 64.44 187 GLY A C 1
ATOM 1466 O O . GLY A 1 187 ? -11.868 4.202 6.235 1.00 64.44 187 GLY A O 1
ATOM 1467 N N . VAL A 1 188 ? -11.139 5.454 7.932 1.00 59.72 188 VAL A N 1
ATOM 1468 C CA . VAL A 1 188 ? -10.018 6.075 7.190 1.00 59.72 188 VAL A CA 1
ATOM 1469 C C . VAL A 1 188 ? -8.978 5.039 6.742 1.00 59.72 188 VAL A C 1
ATOM 1471 O O . VAL A 1 188 ? -8.320 5.192 5.714 1.00 59.72 188 VAL A O 1
ATOM 1474 N N . GLU A 1 189 ? -8.828 3.971 7.518 1.00 56.66 189 GLU A N 1
ATOM 1475 C CA . GLU A 1 189 ? -7.978 2.832 7.217 1.00 56.66 189 GLU A CA 1
ATOM 1476 C C . GLU A 1 189 ? -8.887 1.741 6.650 1.00 56.66 189 GLU A C 1
ATOM 1478 O O . GLU A 1 189 ? -9.472 0.980 7.414 1.00 56.66 189 GLU A O 1
ATOM 1483 N N . GLY A 1 190 ? -9.058 1.705 5.323 1.00 52.84 190 GLY A N 1
ATOM 1484 C CA . GLY A 1 190 ? -9.844 0.691 4.603 1.00 52.84 190 GLY A CA 1
ATOM 1485 C C . GLY A 1 190 ? -9.254 -0.719 4.745 1.00 52.84 190 GLY A C 1
ATOM 1486 O O . GLY A 1 190 ? -8.742 -1.304 3.792 1.00 52.84 190 GLY A O 1
ATOM 1487 N N . GLY A 1 191 ? -9.241 -1.232 5.971 1.00 51.84 191 GLY A N 1
ATOM 1488 C CA . GLY A 1 191 ? -8.674 -2.501 6.384 1.00 51.84 191 GLY A CA 1
ATOM 1489 C C . GLY A 1 191 ? -9.747 -3.568 6.565 1.00 51.84 191 GLY A C 1
ATOM 1490 O O . GLY A 1 191 ? -10.940 -3.299 6.541 1.00 51.84 191 GLY A O 1
ATOM 1491 N N . ALA A 1 192 ? -9.305 -4.803 6.803 1.00 47.12 192 ALA A N 1
ATOM 1492 C CA . ALA A 1 192 ? -10.107 -6.034 6.840 1.00 47.12 192 ALA A CA 1
ATOM 1493 C C . ALA A 1 192 ? -11.283 -6.088 7.850 1.00 47.12 192 ALA A C 1
ATOM 1495 O O . ALA A 1 192 ? -11.915 -7.135 7.976 1.00 47.12 192 ALA A O 1
ATOM 1496 N N . ARG A 1 193 ? -11.559 -5.005 8.588 1.00 49.34 193 ARG A N 1
ATOM 1497 C CA . ARG A 1 193 ? -12.766 -4.830 9.413 1.00 49.34 193 ARG A CA 1
ATOM 1498 C C . ARG A 1 193 ? -13.901 -4.106 8.679 1.00 49.34 193 ARG A C 1
ATOM 1500 O O . ARG A 1 193 ? -15.046 -4.324 9.040 1.00 49.34 193 ARG A O 1
ATOM 1507 N N . ASP A 1 194 ? -13.576 -3.317 7.658 1.00 45.84 194 ASP A N 1
ATOM 1508 C CA . ASP A 1 194 ? -14.479 -2.409 6.934 1.00 45.84 194 ASP A CA 1
ATOM 1509 C C . ASP A 1 194 ? -15.068 -3.040 5.656 1.00 45.84 194 ASP A C 1
ATOM 1511 O O . ASP A 1 194 ? -15.715 -2.384 4.848 1.00 45.84 194 ASP A O 1
ATOM 1515 N N . GLY A 1 195 ? -14.803 -4.332 5.434 1.00 48.88 195 GLY A N 1
ATOM 1516 C CA . GLY A 1 195 ? -15.334 -5.098 4.310 1.00 48.88 195 GLY A CA 1
ATOM 1517 C C . GLY A 1 195 ? -16.325 -6.155 4.783 1.00 48.88 195 GLY A C 1
ATOM 1518 O O . GLY A 1 195 ? -16.033 -6.864 5.746 1.00 48.88 195 GLY A O 1
ATOM 1519 N N . TYR A 1 196 ? -17.463 -6.250 4.082 1.00 44.66 196 TYR A N 1
ATOM 1520 C CA . TYR A 1 196 ? -18.439 -7.356 4.060 1.00 44.66 196 TYR A CA 1
ATOM 1521 C C . TYR A 1 196 ? -18.118 -8.497 5.049 1.00 44.66 196 TYR A C 1
ATOM 1523 O O . TYR A 1 196 ? -17.486 -9.493 4.693 1.00 44.66 196 TYR A O 1
ATOM 1531 N N . GLY A 1 197 ? -18.532 -8.344 6.312 1.00 49.06 197 GLY A N 1
ATOM 1532 C CA . GLY A 1 197 ? -18.310 -9.355 7.356 1.00 49.06 197 GLY A CA 1
ATOM 1533 C C . GLY A 1 197 ? -17.603 -8.872 8.623 1.00 49.06 197 GLY A C 1
ATOM 1534 O O . GLY A 1 197 ? -17.406 -9.683 9.531 1.00 49.06 197 GLY A O 1
ATOM 1535 N N . GLY A 1 198 ? -17.265 -7.584 8.728 1.00 53.75 198 GLY A N 1
ATOM 1536 C CA . GLY A 1 198 ? -17.009 -6.942 10.016 1.00 53.75 198 GLY A CA 1
ATOM 1537 C C . GLY A 1 198 ? -18.218 -7.105 10.941 1.00 53.75 198 GLY A C 1
ATOM 1538 O O . GLY A 1 198 ? -19.367 -6.965 10.528 1.00 53.75 198 GLY A O 1
ATOM 1539 N N . ASP A 1 199 ? -17.992 -7.488 12.195 1.00 58.47 199 ASP A N 1
ATOM 1540 C CA . ASP A 1 199 ? -19.067 -7.602 13.178 1.00 58.47 199 ASP A CA 1
ATOM 1541 C C . ASP A 1 199 ? -19.507 -6.166 13.564 1.00 58.47 199 ASP A C 1
ATOM 1543 O O . ASP A 1 199 ? -19.032 -5.623 14.561 1.00 58.47 199 ASP A O 1
ATOM 1547 N N . ASP A 1 200 ? -20.419 -5.535 12.806 1.00 65.06 200 ASP A N 1
ATOM 1548 C CA . ASP A 1 200 ? -20.984 -4.189 13.083 1.00 65.06 200 ASP A CA 1
ATOM 1549 C C . ASP A 1 200 ? -21.493 -4.044 14.528 1.00 65.06 200 ASP A C 1
ATOM 1551 O O . ASP A 1 200 ? -21.675 -2.958 15.081 1.00 65.06 200 ASP A O 1
ATOM 1555 N N . ALA A 1 201 ? -21.828 -5.168 15.162 1.00 70.12 201 ALA A N 1
ATOM 1556 C CA . ALA A 1 201 ? -22.227 -5.222 16.559 1.00 70.12 201 ALA A CA 1
ATOM 1557 C C . ALA A 1 201 ? -21.066 -4.958 17.536 1.00 70.12 201 ALA A C 1
ATOM 1559 O O . ALA A 1 201 ? -21.307 -4.438 18.625 1.00 70.12 201 ALA A O 1
ATOM 1560 N N . LEU A 1 202 ? -19.831 -5.335 17.194 1.00 70.69 202 LEU A N 1
ATOM 1561 C CA . LEU A 1 202 ? -18.638 -5.036 17.988 1.00 70.69 202 LEU A CA 1
ATOM 1562 C C . LEU A 1 202 ? -18.248 -3.572 17.834 1.00 70.69 202 LEU A C 1
ATOM 1564 O O . LEU A 1 202 ? -18.036 -2.907 18.843 1.00 70.69 202 LEU A O 1
ATOM 1568 N N . GLU A 1 203 ? -18.252 -3.060 16.606 1.00 74.62 203 GLU A N 1
ATOM 1569 C CA . GLU A 1 203 ? -17.911 -1.663 16.351 1.00 74.62 203 GLU A CA 1
ATOM 1570 C C . GLU A 1 203 ? -18.893 -0.709 17.044 1.00 74.62 203 GLU A C 1
ATOM 1572 O O . GLU A 1 203 ? -18.480 0.190 17.773 1.00 74.62 203 GLU A O 1
ATOM 1577 N N . ARG A 1 204 ? -20.205 -0.966 16.942 1.00 78.81 204 ARG A N 1
ATOM 1578 C CA . ARG A 1 204 ? -21.214 -0.185 17.679 1.00 78.81 204 ARG A CA 1
ATOM 1579 C C . ARG A 1 204 ? -20.981 -0.193 19.188 1.00 78.81 204 ARG A C 1
ATOM 1581 O O . ARG A 1 204 ? -21.111 0.846 19.825 1.00 78.81 204 ARG A O 1
ATOM 1588 N N . ARG A 1 205 ? -20.599 -1.336 19.768 1.00 81.69 205 ARG A N 1
ATOM 1589 C CA . ARG A 1 205 ? -20.279 -1.429 21.204 1.00 81.69 205 ARG A CA 1
ATOM 1590 C C . ARG A 1 205 ? -19.025 -0.649 21.579 1.00 81.69 205 ARG A C 1
ATOM 1592 O O . ARG A 1 205 ? -18.966 -0.114 22.682 1.00 81.69 205 ARG A O 1
ATOM 1599 N N . GLU A 1 206 ? -18.019 -0.620 20.710 1.00 80.75 206 GLU A N 1
ATOM 1600 C CA . GLU A 1 206 ? -16.820 0.198 20.904 1.00 80.75 206 GLU A CA 1
ATOM 1601 C C . GLU A 1 206 ? -17.181 1.690 20.852 1.00 80.75 206 GLU A C 1
ATOM 1603 O O . GLU A 1 206 ? -16.828 2.430 21.766 1.00 80.75 206 GLU A O 1
ATOM 1608 N N . GLN A 1 207 ? -17.978 2.112 19.866 1.00 85.75 207 GLN A N 1
ATOM 1609 C CA . GLN A 1 207 ? -18.453 3.494 19.740 1.00 85.75 207 GLN A CA 1
ATOM 1610 C C . GLN A 1 207 ? -19.316 3.929 20.934 1.00 85.75 207 GLN A C 1
ATOM 1612 O O . GLN A 1 207 ? -19.153 5.037 21.437 1.00 85.75 207 GLN A O 1
ATOM 1617 N N . GLU A 1 208 ? -20.216 3.071 21.422 1.00 88.19 208 GLU A N 1
ATOM 1618 C CA . GLU A 1 208 ? -21.022 3.338 22.621 1.00 88.19 208 GLU A CA 1
ATOM 1619 C C . GLU A 1 208 ? -20.153 3.524 23.871 1.00 88.19 208 GLU A C 1
ATOM 1621 O O . GLU A 1 208 ? -20.442 4.391 24.695 1.00 88.19 208 GLU A O 1
ATOM 1626 N N . ARG A 1 209 ? -19.069 2.747 24.008 1.00 88.38 209 ARG A N 1
ATOM 1627 C CA . ARG A 1 209 ? -18.106 2.941 25.101 1.00 88.38 209 ARG A CA 1
ATOM 1628 C C . ARG A 1 209 ? -17.408 4.276 24.981 1.00 88.38 209 ARG A C 1
ATOM 1630 O O . ARG A 1 209 ? -17.400 5.006 25.959 1.00 88.38 209 ARG A O 1
ATOM 1637 N N . VAL A 1 210 ? -16.871 4.595 23.806 1.00 89.19 210 VAL A N 1
ATOM 1638 C CA . VAL A 1 210 ? -16.189 5.873 23.569 1.00 89.19 210 VAL A CA 1
ATOM 1639 C C . VAL A 1 210 ? -17.119 7.037 23.902 1.00 89.19 210 VAL A C 1
ATOM 1641 O O . VAL A 1 210 ? -16.739 7.900 24.683 1.00 89.19 210 VAL A O 1
ATOM 1644 N N . ARG A 1 211 ? -18.369 7.004 23.423 1.00 93.94 211 ARG A N 1
ATOM 1645 C CA . ARG A 1 211 ? -19.382 8.020 23.753 1.00 93.94 211 ARG A CA 1
ATOM 1646 C C . ARG A 1 211 ? -19.587 8.167 25.255 1.00 93.94 211 ARG A C 1
ATOM 1648 O O . ARG A 1 211 ? -19.547 9.277 25.763 1.00 93.94 211 ARG A O 1
ATOM 1655 N N . TYR A 1 212 ? -19.762 7.058 25.971 1.00 95.50 212 TYR A N 1
ATOM 1656 C CA . TYR A 1 212 ? -19.917 7.102 27.422 1.00 95.50 212 TYR A CA 1
ATOM 1657 C C . TYR A 1 212 ? -18.664 7.650 28.122 1.00 95.50 212 TYR A C 1
ATOM 1659 O O . TYR A 1 212 ? -18.780 8.451 29.044 1.00 95.50 212 TYR A O 1
ATOM 1667 N N . GLU A 1 213 ? -17.466 7.231 27.707 1.00 95.44 213 GLU A N 1
ATOM 1668 C CA . GLU A 1 213 ? -16.208 7.713 28.286 1.00 95.44 213 GLU A CA 1
ATOM 1669 C C . GLU A 1 213 ? -16.004 9.215 28.054 1.00 95.44 213 GLU A C 1
ATOM 1671 O O . GLU A 1 213 ? -15.496 9.893 28.945 1.00 95.44 213 GLU A O 1
ATOM 1676 N N . GLU A 1 214 ? -16.417 9.734 26.895 1.00 94.25 214 GLU A N 1
ATOM 1677 C CA . GLU A 1 214 ? -16.381 11.159 26.552 1.00 94.25 214 GLU A CA 1
ATOM 1678 C C . GLU A 1 214 ? -17.436 11.963 27.322 1.00 94.25 214 GLU A C 1
ATOM 1680 O O . GLU A 1 214 ? -17.117 13.010 27.877 1.00 94.25 214 GLU A O 1
ATOM 1685 N N . GLU A 1 215 ? -18.672 11.466 27.408 1.00 97.19 215 GLU A N 1
ATOM 1686 C CA . GLU A 1 215 ? -19.774 12.129 28.117 1.00 97.19 215 GLU A CA 1
ATOM 1687 C C . GLU A 1 215 ? -19.542 12.172 29.634 1.00 97.19 215 GLU A C 1
ATOM 1689 O O . GLU A 1 215 ? -19.765 13.199 30.276 1.00 97.19 215 GLU A O 1
ATOM 1694 N N . ASN A 1 216 ? -19.067 11.066 30.212 1.00 95.62 216 ASN A N 1
ATOM 1695 C CA . ASN A 1 216 ? -18.828 10.933 31.650 1.00 95.62 216 ASN A CA 1
ATOM 1696 C C . ASN A 1 216 ? -17.364 11.153 32.054 1.00 95.62 216 ASN A C 1
ATOM 1698 O O . ASN A 1 216 ? -17.033 10.952 33.225 1.00 95.62 216 ASN A O 1
ATOM 1702 N N . PHE A 1 217 ? -16.485 11.530 31.120 1.00 93.00 217 PHE A N 1
ATOM 1703 C CA . PHE A 1 217 ? -15.056 11.809 31.337 1.00 93.00 217 PHE A CA 1
ATOM 1704 C C . PHE A 1 217 ? -14.324 10.765 32.204 1.00 93.00 217 PHE A C 1
ATOM 1706 O O . PHE A 1 217 ? -13.429 11.089 32.988 1.00 93.00 217 PHE A O 1
ATOM 1713 N N . THR A 1 218 ? -14.708 9.491 32.097 1.00 93.25 218 THR A N 1
ATOM 1714 C CA . THR A 1 218 ? -14.176 8.395 32.920 1.00 93.25 218 THR A CA 1
ATOM 1715 C C . THR A 1 218 ? -13.921 7.164 32.063 1.00 93.25 218 THR A C 1
ATOM 1717 O O . THR A 1 218 ? -14.761 6.773 31.264 1.00 93.25 218 THR A O 1
ATOM 1720 N N . ARG A 1 219 ? -12.755 6.527 32.235 1.00 91.62 219 ARG A N 1
ATOM 1721 C CA . ARG A 1 219 ? -12.381 5.326 31.468 1.00 91.62 219 ARG A CA 1
ATOM 1722 C C . ARG A 1 219 ? -13.039 4.071 32.032 1.00 91.62 219 ARG A C 1
ATOM 1724 O O . ARG A 1 219 ? -12.950 3.813 33.236 1.00 91.62 219 ARG A O 1
ATOM 1731 N N . LEU A 1 220 ? -13.615 3.243 31.163 1.00 89.38 220 LEU A N 1
ATOM 1732 C CA . LEU A 1 220 ? -14.152 1.936 31.532 1.00 89.38 220 LEU A CA 1
ATOM 1733 C C . LEU A 1 220 ? -13.035 0.885 31.518 1.00 89.38 220 LEU A C 1
ATOM 1735 O O . LEU A 1 220 ? -12.305 0.713 30.544 1.00 89.38 220 LEU A O 1
ATOM 1739 N N . SER A 1 221 ? -12.900 0.133 32.611 1.00 87.38 221 SER A N 1
ATOM 1740 C CA . SER A 1 221 ? -11.941 -0.974 32.668 1.00 87.38 221 SER A CA 1
ATOM 1741 C C . SER A 1 221 ? -12.503 -2.227 31.989 1.00 87.38 221 SER A C 1
ATOM 1743 O O . SER A 1 221 ? -13.634 -2.646 32.237 1.00 87.38 221 SER A O 1
ATOM 1745 N N . LEU A 1 222 ? -11.699 -2.854 31.128 1.00 84.19 222 LEU A N 1
ATOM 1746 C CA . LEU A 1 222 ? -12.074 -4.101 30.465 1.00 84.19 222 LEU A CA 1
ATOM 1747 C C . LEU A 1 222 ? -11.890 -5.293 31.408 1.00 84.19 222 LEU A C 1
ATOM 1749 O O . LEU A 1 222 ? -10.841 -5.468 32.031 1.00 84.19 222 LEU A O 1
ATOM 1753 N N . SER A 1 223 ? -12.878 -6.189 31.444 1.00 86.69 223 SER A N 1
ATOM 1754 C CA . SER A 1 223 ? -12.717 -7.488 32.104 1.00 86.69 223 SER A CA 1
ATOM 1755 C C . SER A 1 223 ? -11.619 -8.307 31.416 1.00 86.69 223 SER A C 1
ATOM 1757 O O . SER A 1 223 ? -11.524 -8.313 30.188 1.00 86.69 223 SER A O 1
ATOM 1759 N N . LYS A 1 224 ? -10.854 -9.108 32.176 1.00 84.62 224 LYS A N 1
ATOM 1760 C CA . LYS A 1 224 ? -9.850 -10.044 31.623 1.00 84.62 224 LYS A CA 1
ATOM 1761 C C . LYS A 1 224 ? -10.427 -10.935 30.512 1.00 84.62 224 LYS A C 1
ATOM 1763 O O . LYS A 1 224 ? -9.729 -11.236 29.547 1.00 84.62 224 LYS A O 1
ATOM 1768 N N . ARG A 1 225 ? -11.700 -11.339 30.621 1.00 82.25 225 ARG A N 1
ATOM 1769 C CA . ARG A 1 225 ? -12.401 -12.143 29.601 1.00 82.25 225 ARG A CA 1
ATOM 1770 C C . ARG A 1 225 ? -12.648 -11.360 28.311 1.00 82.25 225 ARG A C 1
ATOM 1772 O O . ARG A 1 225 ? -12.549 -11.919 27.225 1.00 82.25 225 ARG A O 1
ATOM 1779 N N . GLU A 1 226 ? -12.984 -10.085 28.433 1.00 78.81 226 GLU A N 1
ATOM 1780 C CA . GLU A 1 226 ? -13.273 -9.208 27.302 1.00 78.81 226 GLU A CA 1
ATOM 1781 C C . GLU A 1 226 ? -11.989 -8.755 26.605 1.00 78.81 226 GLU A C 1
ATOM 1783 O O . GLU A 1 226 ? -11.880 -8.872 25.391 1.00 78.81 226 GLU A O 1
ATOM 1788 N N . ALA A 1 227 ? -10.961 -8.398 27.376 1.00 81.88 227 ALA A N 1
ATOM 1789 C CA . ALA A 1 227 ? -9.631 -8.092 26.857 1.00 81.88 227 ALA A CA 1
ATOM 1790 C C . ALA A 1 227 ? -8.965 -9.289 26.146 1.00 81.88 227 ALA A C 1
ATOM 1792 O O . ALA A 1 227 ? -8.102 -9.098 25.291 1.00 81.88 227 ALA A O 1
ATOM 1793 N N . ARG A 1 228 ? -9.330 -10.532 26.500 1.00 79.50 228 ARG A N 1
ATOM 1794 C CA . ARG A 1 228 ? -8.940 -11.735 25.739 1.00 79.50 228 ARG A CA 1
ATOM 1795 C C . ARG A 1 228 ? -9.706 -11.831 24.422 1.00 79.50 228 ARG A C 1
ATOM 1797 O O . ARG A 1 228 ? -9.073 -11.913 23.386 1.00 79.50 228 ARG A O 1
ATOM 1804 N N . ARG A 1 229 ? -11.036 -11.686 24.436 1.00 75.12 229 ARG A N 1
ATOM 1805 C CA . ARG A 1 229 ? -11.863 -11.693 23.210 1.00 75.12 229 ARG A CA 1
ATOM 1806 C C . ARG A 1 229 ? -11.454 -10.635 22.185 1.00 75.12 229 ARG A C 1
ATOM 1808 O O . ARG A 1 229 ? -11.485 -10.913 20.994 1.00 75.12 229 ARG A O 1
ATOM 1815 N N . MET A 1 230 ? -11.074 -9.445 22.649 1.00 70.12 230 MET A N 1
ATOM 1816 C CA . MET A 1 230 ? -10.592 -8.364 21.785 1.00 70.12 230 MET A CA 1
ATOM 1817 C C . MET A 1 230 ? -9.225 -8.691 21.167 1.00 70.12 230 MET A C 1
ATOM 1819 O O . MET A 1 230 ? -8.997 -8.388 20.001 1.00 70.12 230 MET A O 1
ATOM 1823 N N . ARG A 1 231 ? -8.332 -9.346 21.928 1.00 72.25 231 ARG A N 1
ATOM 1824 C CA . ARG A 1 231 ? -7.009 -9.791 21.450 1.00 72.25 231 ARG A CA 1
ATOM 1825 C C . ARG A 1 231 ? -7.075 -10.981 20.508 1.00 72.25 231 ARG A C 1
ATOM 1827 O O . ARG A 1 231 ? -6.348 -11.003 19.525 1.00 72.25 231 ARG A O 1
ATOM 1834 N N . ASP A 1 232 ? -7.949 -11.937 20.799 1.00 70.69 232 ASP A N 1
ATOM 1835 C CA . ASP A 1 232 ? -8.103 -13.157 20.007 1.00 70.69 232 ASP A CA 1
ATOM 1836 C C . ASP A 1 232 ? -8.733 -12.875 18.633 1.00 70.69 232 ASP A C 1
ATOM 1838 O O . ASP A 1 232 ? -8.827 -13.784 17.814 1.00 70.69 232 ASP A O 1
ATOM 1842 N N . GLY A 1 233 ? -9.136 -11.620 18.374 1.00 61.72 233 GLY A N 1
ATOM 1843 C CA . GLY A 1 233 ? -9.874 -11.215 17.192 1.00 61.72 233 GLY A CA 1
ATOM 1844 C C . GLY A 1 233 ? -11.225 -11.905 17.216 1.00 61.72 233 GLY A C 1
ATOM 1845 O O . GLY A 1 233 ? -11.326 -13.079 16.875 1.00 61.72 233 GLY A O 1
ATOM 1846 N N . GLY A 1 234 ? -12.272 -11.193 17.635 1.00 57.03 234 GLY A N 1
ATOM 1847 C CA . GLY A 1 234 ? -13.655 -11.676 17.667 1.00 57.03 234 GLY A CA 1
ATOM 1848 C C . GLY A 1 234 ? -14.237 -11.980 16.281 1.00 57.03 234 GLY A C 1
ATOM 1849 O O . GLY A 1 234 ? -15.343 -11.560 15.986 1.00 57.03 234 GLY A O 1
ATOM 1850 N N . LEU A 1 235 ? -13.499 -12.685 15.425 1.00 49.91 235 LEU A N 1
ATOM 1851 C CA . LEU A 1 235 ? -13.916 -13.175 14.134 1.00 49.91 235 LEU A CA 1
ATOM 1852 C C . LEU A 1 235 ? -14.912 -14.304 14.388 1.00 49.91 235 LEU A C 1
ATOM 1854 O O . LEU A 1 235 ? -14.557 -15.470 14.608 1.00 49.91 235 LEU A O 1
ATOM 1858 N N . THR A 1 236 ? -16.191 -13.955 14.392 1.00 51.31 236 THR A N 1
ATOM 1859 C CA . THR A 1 236 ? -17.251 -14.929 14.201 1.00 51.31 236 THR A CA 1
ATOM 1860 C C . THR A 1 236 ? -17.053 -15.520 12.804 1.00 51.31 236 THR A C 1
ATOM 1862 O O . THR A 1 236 ? -17.425 -14.956 11.786 1.00 51.31 236 THR A O 1
ATOM 1865 N N . ARG A 1 237 ? -16.371 -16.673 12.726 1.00 51.56 237 ARG A N 1
ATOM 1866 C CA . ARG A 1 237 ? -16.340 -17.455 11.485 1.00 51.56 237 ARG A CA 1
ATOM 1867 C C . ARG A 1 237 ? -17.791 -17.714 11.080 1.00 51.56 237 ARG A C 1
ATOM 1869 O O . ARG A 1 237 ? -18.584 -18.119 11.930 1.00 51.56 237 ARG A O 1
ATOM 1876 N N . PHE A 1 238 ? -18.095 -17.545 9.796 1.00 47.00 238 PHE A N 1
ATOM 1877 C CA . PHE A 1 238 ? -19.399 -17.789 9.158 1.00 47.00 238 PHE A CA 1
ATOM 1878 C C . PHE A 1 238 ? -20.092 -19.095 9.621 1.00 47.00 238 PHE A C 1
ATOM 1880 O O . PHE A 1 238 ? -21.311 -19.203 9.681 1.00 47.00 238 PHE A O 1
ATOM 1887 N N . THR A 1 239 ? -19.310 -20.089 10.053 1.00 47.69 239 THR A N 1
ATOM 1888 C CA . THR A 1 239 ? -19.770 -21.374 10.601 1.00 47.69 239 THR A CA 1
ATOM 1889 C C . THR A 1 239 ? -20.484 -21.303 11.960 1.00 47.69 239 THR A C 1
ATOM 1891 O O . THR A 1 239 ? -21.099 -22.287 12.372 1.00 47.69 239 THR A O 1
ATOM 1894 N N . ASN A 1 240 ? -20.421 -20.177 12.676 1.00 49.97 240 ASN A N 1
ATOM 1895 C CA . ASN A 1 240 ? -21.081 -20.003 13.973 1.00 49.97 240 ASN A CA 1
ATOM 1896 C C . ASN A 1 240 ? -22.531 -19.507 13.866 1.00 49.97 240 ASN A C 1
ATOM 1898 O O . ASN A 1 240 ? -23.260 -19.603 14.852 1.00 49.97 240 ASN A O 1
ATOM 1902 N N . GLU A 1 241 ? -22.969 -19.031 12.699 1.00 50.28 241 GLU A N 1
ATOM 1903 C CA . GLU A 1 241 ? -24.330 -18.506 12.500 1.00 50.28 241 GLU A CA 1
ATOM 1904 C C . GLU A 1 241 ? -25.400 -19.617 12.469 1.00 50.28 241 GLU A C 1
ATOM 1906 O O . GLU A 1 241 ? -26.554 -19.375 12.813 1.00 50.28 241 GLU A O 1
ATOM 1911 N N . PHE A 1 242 ? -25.009 -20.864 12.168 1.00 48.38 242 PHE A N 1
ATOM 1912 C CA . PHE A 1 242 ? -25.926 -22.007 12.023 1.00 48.38 242 PHE A CA 1
ATOM 1913 C C . PHE A 1 242 ? -25.863 -23.038 13.155 1.00 48.38 242 PHE A C 1
ATOM 1915 O O . PHE A 1 242 ? -26.574 -24.045 13.115 1.00 48.38 242 PHE A O 1
ATOM 1922 N N . LYS A 1 243 ? -25.048 -22.823 14.197 1.00 41.81 243 LYS A N 1
ATOM 1923 C CA . LYS A 1 243 ? -25.069 -23.706 15.373 1.00 41.81 243 LYS A CA 1
ATOM 1924 C C . LYS A 1 243 ? -26.315 -23.423 16.209 1.00 41.81 243 LYS A C 1
ATOM 1926 O O . LYS A 1 243 ? -26.291 -22.645 17.161 1.00 41.81 243 LYS A O 1
ATOM 1931 N N . VAL A 1 244 ? -27.405 -24.104 15.862 1.00 40.47 244 VAL A N 1
ATOM 1932 C CA . VAL A 1 244 ? -28.574 -24.261 16.729 1.00 40.47 244 VAL A CA 1
ATOM 1933 C C . VAL A 1 244 ? -28.079 -24.836 18.052 1.00 40.47 244 VAL A C 1
ATOM 1935 O O . VAL A 1 244 ? -27.527 -25.935 18.109 1.00 40.47 244 VAL A O 1
ATOM 1938 N N . ARG A 1 245 ? -28.231 -24.064 19.128 1.00 45.66 245 ARG A N 1
ATOM 1939 C CA . ARG A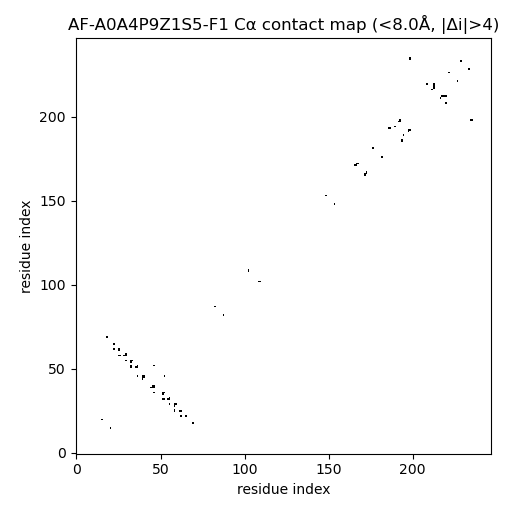 1 245 ? -27.959 -24.531 20.484 1.00 45.66 245 ARG A CA 1
ATOM 1940 C C . ARG A 1 245 ? -29.043 -25.547 20.830 1.00 45.66 245 ARG A C 1
ATOM 1942 O O . ARG A 1 245 ? -30.120 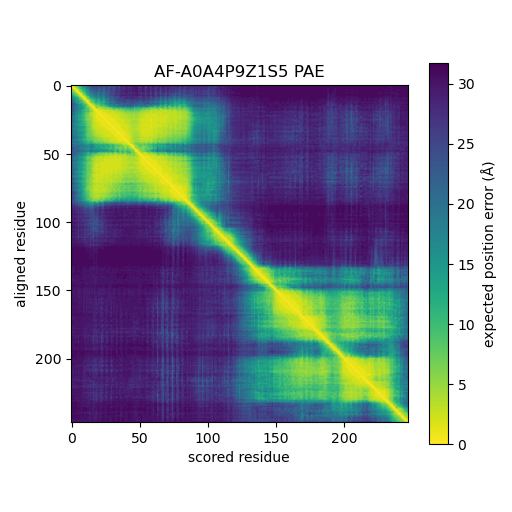-25.164 21.280 1.00 45.66 245 ARG A O 1
ATOM 1949 N N . VAL A 1 246 ? -28.773 -26.818 20.551 1.00 41.66 246 VAL A N 1
ATOM 1950 C CA . VAL A 1 246 ? -29.598 -27.926 21.035 1.00 41.66 246 VAL A CA 1
ATOM 1951 C C . VAL A 1 246 ? -29.583 -27.836 22.562 1.00 41.66 246 VAL A C 1
ATOM 1953 O O . VAL A 1 246 ? -28.511 -27.735 23.165 1.00 41.66 246 VAL A O 1
ATOM 1956 N N . ARG A 1 247 ? -30.776 -27.708 23.146 1.00 39.44 247 ARG A N 1
ATOM 1957 C CA . ARG A 1 247 ? -30.984 -27.746 24.595 1.00 39.44 247 ARG A CA 1
ATOM 1958 C C . ARG A 1 247 ? -30.789 -29.159 25.111 1.00 39.44 247 ARG A C 1
ATOM 1960 O O . ARG A 1 247 ? -31.214 -30.086 24.391 1.00 39.44 247 ARG A O 1
#

Mean predicted aligned error: 21.6 Å

Sequence (247 aa):
MHDDSVTEGELSTENGVSLLDVKYHVLLQYITQLVYVIGRKLHGATLEGSPAVDALIRDRIILEKLKPIEQKLKYQLDKLIRAASLGPSANDGDQGKCDACMSMFNPYSFKPNPQQLVGAGDDKDAAEDDAAKLYRAPRMAPVHYDEGADAQEKRKKHEQRLLEKAAKSRLIQDLVAEYDDRPERMGVEGGARDGYGGDDALERREQERVRYEEENFTRLSLSKREARRMRDGGLTRFTNEFKVRVR

Organism: NCBI:txid1712513

pLDDT: mean 72.1, std 18.81, range [35.5, 97.19]

Foldseek 3Di:
DDPPPPDPPPPPCVPPDVLVVVLVVLVVLLVVLVVVVVVCVVVVHDPPPDVSVVSNVVSVVVVVVSVVVCVVCVVVVVVVVVCVVVDPPPDDPPPPPCVVPCCVPDVPPDDPDVVVVPDPPPCPDPPPDPPPPDDDDDDDDDDDDPPDQDPVNVVVVVVVVVVVVVCVDPVNVVVCVVPDPDDDDADPPNDPLRDDQNPVVVVVVVVVQVVCCVVVVHHDDDDPVRVVCVVVPVRPDPVNVPPDPDD